Protein AF-A0AAD7ZXN8-F1 (afdb_monomer_lite)

Structure (mmCIF, N/CA/C/O backbone):
data_AF-A0AAD7ZXN8-F1
#
_entry.id   AF-A0AAD7ZXN8-F1
#
loop_
_atom_site.group_PDB
_atom_site.id
_atom_site.type_symbol
_atom_site.label_atom_id
_atom_site.label_alt_id
_atom_site.label_comp_id
_atom_site.label_asym_id
_atom_site.label_entity_id
_atom_site.label_seq_id
_atom_site.pdbx_PDB_ins_code
_atom_site.Cartn_x
_atom_site.Cartn_y
_atom_site.Cartn_z
_atom_site.occupancy
_atom_site.B_iso_or_equiv
_atom_site.auth_seq_id
_atom_site.auth_comp_id
_atom_site.auth_asym_id
_atom_site.auth_atom_id
_atom_site.pdbx_PDB_model_num
ATOM 1 N N . MET A 1 1 ? -14.119 -0.075 28.195 1.00 31.05 1 MET A N 1
ATOM 2 C CA . MET A 1 1 ? -14.435 -0.876 26.990 1.00 31.05 1 MET A CA 1
ATOM 3 C C . MET A 1 1 ? -13.733 -0.252 25.795 1.00 31.05 1 MET A C 1
ATOM 5 O O . MET A 1 1 ? -13.880 0.948 25.593 1.00 31.05 1 MET A O 1
ATOM 9 N N . CYS A 1 2 ? -12.925 -1.020 25.056 1.00 35.53 2 CYS A N 1
ATOM 10 C CA . CYS A 1 2 ? -12.318 -0.535 23.813 1.00 35.53 2 CYS A CA 1
ATOM 11 C C . CYS A 1 2 ? -13.432 -0.242 22.797 1.00 35.53 2 CYS A C 1
ATOM 13 O O . CYS A 1 2 ? -14.241 -1.140 22.561 1.00 35.53 2 CYS A O 1
ATOM 15 N N . PRO A 1 3 ? -13.501 0.950 22.181 1.00 49.06 3 PRO A N 1
ATOM 16 C CA . PRO A 1 3 ? -14.333 1.105 20.996 1.00 49.06 3 PRO A CA 1
ATOM 17 C C . PRO A 1 3 ? -13.789 0.153 19.920 1.00 49.06 3 PRO A C 1
ATOM 19 O O . PRO A 1 3 ? -12.593 0.155 19.627 1.00 49.06 3 PRO A O 1
ATOM 22 N N . GLY A 1 4 ? -14.638 -0.715 19.377 1.00 65.00 4 GLY A N 1
ATOM 23 C CA . GLY A 1 4 ? -14.251 -1.573 18.259 1.00 65.00 4 GLY A CA 1
ATOM 24 C C . GLY A 1 4 ? -13.960 -0.745 17.004 1.00 65.00 4 GLY A C 1
ATOM 25 O O . GLY A 1 4 ? -14.404 0.397 16.897 1.00 65.00 4 GLY A O 1
ATOM 26 N N . PHE A 1 5 ? -13.266 -1.340 16.028 1.00 69.44 5 PHE A N 1
ATOM 27 C CA . PHE A 1 5 ? -13.030 -0.788 14.681 1.00 69.44 5 PHE A CA 1
ATOM 28 C C . PHE A 1 5 ? -14.274 -0.111 14.075 1.00 69.44 5 PHE A C 1
ATOM 30 O O . PHE A 1 5 ? -14.160 0.940 13.452 1.00 69.44 5 PHE A O 1
ATOM 37 N N . LYS A 1 6 ? -15.464 -0.661 14.360 1.00 74.88 6 LYS A N 1
ATOM 38 C CA . LYS A 1 6 ? -16.768 -0.089 14.018 1.00 74.88 6 LYS A CA 1
ATOM 39 C C . LYS A 1 6 ? -16.916 1.388 14.422 1.00 74.88 6 LYS A C 1
ATOM 41 O O . LYS A 1 6 ? -17.214 2.202 13.561 1.00 74.88 6 LYS A O 1
ATOM 46 N N . SER A 1 7 ? -16.640 1.738 15.683 1.00 73.69 7 SER A N 1
ATOM 47 C CA . SER A 1 7 ? -16.762 3.118 16.192 1.00 73.69 7 SER A CA 1
ATOM 48 C C . SER A 1 7 ? -15.882 4.072 15.398 1.00 73.69 7 SER A C 1
ATOM 50 O O . SER A 1 7 ? -16.329 5.132 14.996 1.00 73.69 7 SER A O 1
ATOM 52 N N . VAL A 1 8 ? -14.638 3.672 15.113 1.00 72.69 8 VAL A N 1
ATOM 53 C CA . VAL A 1 8 ? -13.699 4.509 14.354 1.00 72.69 8 VAL A CA 1
ATOM 54 C C . VAL A 1 8 ? -14.168 4.692 12.915 1.00 72.69 8 VAL A C 1
ATOM 56 O O . VAL A 1 8 ? -14.078 5.790 12.379 1.00 72.69 8 VAL A O 1
ATOM 59 N N . MET A 1 9 ? -14.694 3.644 12.288 1.00 76.06 9 MET A N 1
ATOM 60 C CA . MET A 1 9 ? -15.230 3.718 10.930 1.00 76.06 9 MET A CA 1
ATOM 61 C C . MET A 1 9 ? -16.489 4.592 10.850 1.00 76.06 9 MET A C 1
ATOM 63 O O . MET A 1 9 ? -16.563 5.457 9.980 1.00 76.06 9 MET A O 1
ATOM 67 N N . GLU A 1 10 ? -17.439 4.417 11.772 1.00 78.31 10 GLU A N 1
ATOM 68 C CA . GLU A 1 10 ? -18.649 5.247 11.880 1.00 78.31 10 GLU A CA 1
ATOM 69 C C . GLU A 1 10 ? -18.301 6.705 12.140 1.00 78.31 10 GLU A C 1
ATOM 71 O O . GLU A 1 10 ? -18.804 7.615 11.480 1.00 78.31 10 GLU A O 1
ATOM 76 N N . GLU A 1 11 ? -17.354 6.930 13.045 1.00 75.44 11 GLU A N 1
ATOM 77 C CA . GLU A 1 11 ? -16.812 8.246 13.303 1.00 75.44 11 GLU A CA 1
ATOM 78 C C . GLU A 1 11 ? -16.204 8.827 12.021 1.00 75.44 11 GLU A C 1
ATOM 80 O O . GLU A 1 11 ? -16.548 9.945 11.651 1.00 75.44 11 GLU A O 1
ATOM 85 N N . LEU A 1 12 ? -15.388 8.092 11.262 1.00 72.38 12 LEU A N 1
ATOM 86 C CA . LEU A 1 12 ? -14.832 8.549 9.978 1.00 72.38 12 LEU A CA 1
ATOM 87 C C . LEU A 1 12 ? -15.880 8.751 8.864 1.00 72.38 12 LEU A C 1
ATOM 89 O O . LEU A 1 12 ? -15.533 9.275 7.808 1.00 72.38 12 LEU A O 1
ATOM 93 N N . GLY A 1 13 ? -17.156 8.446 9.117 1.00 74.38 13 GLY A N 1
ATOM 94 C CA . GLY A 1 13 ? -18.279 8.702 8.213 1.00 74.38 13 GLY A CA 1
ATOM 95 C C . GLY A 1 13 ? -18.733 7.482 7.414 1.00 74.38 13 GLY A C 1
ATOM 96 O O . GLY A 1 13 ? -19.529 7.637 6.490 1.00 74.38 13 GLY A O 1
ATOM 97 N N . ALA A 1 14 ? -18.243 6.284 7.743 1.00 77.88 14 ALA A N 1
ATOM 98 C CA . ALA A 1 14 ? -18.747 5.048 7.160 1.00 77.88 14 ALA A CA 1
ATOM 99 C C . ALA A 1 14 ? -20.080 4.656 7.811 1.00 77.88 14 ALA A C 1
ATOM 101 O O . ALA A 1 14 ? -20.207 4.643 9.031 1.00 77.88 14 ALA A O 1
ATOM 102 N N . LEU A 1 15 ? -21.069 4.278 7.008 1.00 78.31 15 LEU A N 1
ATOM 103 C CA . LEU A 1 15 ? -22.275 3.632 7.519 1.00 78.31 15 LEU A CA 1
ATOM 104 C C . LEU A 1 15 ? -22.001 2.131 7.607 1.00 78.31 15 LEU A C 1
ATOM 106 O O . LEU A 1 15 ? -21.779 1.485 6.584 1.00 78.31 15 LEU A O 1
ATOM 110 N N . LEU A 1 16 ? -21.968 1.591 8.826 1.00 77.38 16 LEU A N 1
ATOM 111 C CA . LEU A 1 16 ? -21.740 0.169 9.060 1.00 77.38 16 LEU A CA 1
ATOM 112 C C . LEU A 1 16 ? -23.028 -0.506 9.519 1.00 77.38 16 LEU A C 1
ATOM 114 O O . LEU A 1 16 ? -23.503 -0.261 10.626 1.00 77.38 16 LEU A O 1
ATOM 118 N N . ASP A 1 17 ? -23.543 -1.415 8.695 1.00 78.56 17 ASP A N 1
ATOM 119 C CA . ASP A 1 17 ? -24.672 -2.277 9.051 1.00 78.56 17 ASP A CA 1
ATOM 120 C C . ASP A 1 17 ? -24.199 -3.467 9.903 1.00 78.56 17 ASP A C 1
ATOM 122 O O . ASP A 1 17 ? -24.202 -4.625 9.498 1.00 78.56 17 ASP A O 1
ATOM 126 N N . ILE A 1 18 ? -23.673 -3.159 11.088 1.00 77.88 18 ILE A N 1
ATOM 127 C CA . ILE A 1 18 ? -23.259 -4.147 12.087 1.00 77.88 18 ILE A CA 1
ATOM 128 C C . ILE A 1 18 ? -24.065 -3.850 13.344 1.00 77.88 18 ILE A C 1
ATOM 130 O O . ILE A 1 18 ? -23.974 -2.750 13.890 1.00 77.88 18 ILE A O 1
ATOM 134 N N . LYS A 1 19 ? -24.848 -4.805 13.846 1.00 72.25 19 LYS A N 1
ATOM 135 C CA . LYS A 1 19 ? -25.634 -4.607 15.078 1.00 72.25 19 LYS A CA 1
ATOM 136 C C . LYS A 1 19 ? -24.719 -4.297 16.274 1.00 72.25 19 LYS A C 1
ATOM 138 O O . LYS A 1 19 ? -23.564 -4.693 16.298 1.00 72.25 19 LYS A O 1
ATOM 143 N N . GLY A 1 20 ? -25.198 -3.568 17.282 1.00 67.25 20 GLY A N 1
ATOM 144 C CA . GLY A 1 20 ? -24.402 -3.229 18.481 1.00 67.25 20 GLY A CA 1
ATOM 145 C C . GLY A 1 20 ? -24.155 -4.398 19.447 1.00 67.25 20 GLY A C 1
ATOM 146 O O . GLY A 1 20 ? -23.594 -4.202 20.522 1.00 67.25 20 GLY A O 1
ATOM 147 N N . GLU A 1 21 ? -24.601 -5.599 19.089 1.00 76.25 21 GLU A N 1
ATOM 148 C CA . GLU A 1 21 ? -24.603 -6.782 19.945 1.00 76.25 21 GLU A CA 1
ATOM 149 C C . GLU A 1 21 ? -23.236 -7.495 19.940 1.00 76.25 21 GLU A C 1
ATOM 151 O O . GLU A 1 21 ? -22.525 -7.463 18.925 1.00 76.25 21 GLU A O 1
ATOM 156 N N . PRO A 1 22 ? -22.845 -8.169 21.040 1.00 68.56 22 PRO A N 1
ATOM 157 C CA . PRO A 1 22 ? -21.661 -9.025 21.059 1.00 68.56 22 PRO A CA 1
ATOM 158 C C . PRO A 1 22 ? -21.716 -10.079 19.942 1.00 68.56 22 PRO A C 1
ATOM 160 O O . PRO A 1 22 ? -22.727 -10.745 19.763 1.00 68.56 22 PRO A O 1
ATOM 163 N N . GLY A 1 23 ? -20.628 -10.234 19.182 1.00 71.06 23 GLY A N 1
ATOM 164 C CA . GLY A 1 23 ? -20.538 -11.213 18.085 1.00 71.06 23 GLY A CA 1
ATOM 165 C C . GLY A 1 23 ? -21.044 -10.728 16.720 1.00 71.06 23 GLY A C 1
ATOM 166 O O . GLY A 1 23 ? -20.714 -11.338 15.711 1.00 71.06 23 GLY A O 1
ATOM 167 N N . SER A 1 24 ? -21.732 -9.586 16.650 1.00 79.25 24 SER A N 1
ATOM 168 C CA . SER A 1 24 ? -22.206 -8.977 15.392 1.00 79.25 24 SER A CA 1
ATOM 169 C C . SER A 1 24 ? -21.114 -8.785 14.328 1.00 79.25 24 SER A C 1
ATOM 171 O O . SER A 1 24 ? -21.354 -9.024 13.148 1.00 79.25 24 SER A O 1
ATOM 173 N N . VAL A 1 25 ? -19.905 -8.389 14.741 1.00 78.50 25 VAL A N 1
ATOM 174 C CA . VAL A 1 25 ? -18.745 -8.226 13.847 1.00 78.50 25 VAL A CA 1
ATOM 175 C C . VAL A 1 25 ? -18.299 -9.569 13.268 1.00 78.50 25 VAL A C 1
ATOM 177 O O . VAL A 1 25 ? -17.991 -9.643 12.085 1.00 78.50 25 VAL A O 1
ATOM 180 N N . ASP A 1 26 ? -18.268 -10.627 14.082 1.00 81.69 26 ASP A N 1
ATOM 181 C CA . ASP A 1 26 ? -17.883 -11.970 13.632 1.00 81.69 26 ASP A CA 1
ATOM 182 C C . ASP A 1 26 ? -18.904 -12.518 12.628 1.00 81.69 26 ASP A C 1
ATOM 184 O O . ASP A 1 26 ? -18.522 -13.020 11.571 1.00 81.69 26 ASP A O 1
ATOM 188 N N . THR A 1 27 ? -20.197 -12.323 12.901 1.00 85.38 27 THR A N 1
ATOM 189 C CA . THR A 1 27 ? -21.279 -12.658 11.968 1.00 85.38 27 THR A CA 1
ATOM 190 C C . THR A 1 27 ? -21.128 -11.907 10.648 1.00 85.38 27 THR A C 1
ATOM 192 O O . THR A 1 27 ? -21.091 -12.544 9.600 1.00 85.38 27 THR A O 1
ATOM 195 N N . ALA A 1 28 ? -20.937 -10.584 10.685 1.00 84.38 28 ALA A N 1
ATOM 196 C CA . ALA A 1 28 ? -20.769 -9.775 9.477 1.00 84.38 28 ALA A CA 1
ATOM 197 C C . ALA A 1 28 ? -19.536 -10.196 8.656 1.00 84.38 28 ALA A C 1
ATOM 199 O O . ALA A 1 28 ? -19.587 -10.261 7.428 1.00 84.38 28 ALA A O 1
ATOM 200 N N . VAL A 1 29 ? -18.424 -10.537 9.319 1.00 83.94 29 VAL A N 1
ATOM 201 C CA . VAL A 1 29 ? -17.222 -11.058 8.648 1.00 83.94 29 VAL A CA 1
ATOM 202 C C . VAL A 1 29 ? -17.498 -12.418 8.004 1.00 83.94 29 VAL A C 1
ATOM 204 O O . VAL A 1 29 ? -17.111 -12.635 6.857 1.00 83.94 29 VAL A O 1
ATOM 207 N N . LYS A 1 30 ? -18.191 -13.330 8.695 1.00 88.19 30 LYS A N 1
ATOM 208 C CA . LYS A 1 30 ? -18.571 -14.645 8.152 1.00 88.19 30 LYS A CA 1
ATOM 209 C C . LYS A 1 30 ? -19.526 -14.529 6.967 1.00 88.19 30 LYS A C 1
ATOM 211 O O . LYS A 1 30 ? -19.349 -15.243 5.983 1.00 88.19 30 LYS A O 1
ATOM 216 N N . GLU A 1 31 ? -20.488 -13.615 7.026 1.00 89.38 31 GLU A N 1
ATOM 217 C CA . GLU A 1 31 ? -21.397 -13.307 5.918 1.00 89.38 31 GLU A CA 1
ATOM 218 C C . GLU A 1 31 ? -20.633 -12.747 4.712 1.00 89.38 31 GLU A C 1
ATOM 220 O O . GLU A 1 31 ? -20.810 -13.235 3.594 1.00 89.38 31 GLU A O 1
ATOM 225 N N . ALA A 1 32 ? -19.707 -11.808 4.932 1.00 87.19 32 ALA A N 1
ATOM 226 C CA . ALA A 1 32 ? -18.843 -11.289 3.873 1.00 87.19 32 ALA A CA 1
ATOM 227 C C . ALA A 1 32 ? -17.990 -12.401 3.232 1.00 87.19 32 ALA A C 1
ATOM 229 O O . ALA A 1 32 ? -17.914 -12.502 2.007 1.00 87.19 32 ALA A O 1
ATOM 230 N N . ILE A 1 33 ? -17.399 -13.293 4.037 1.00 90.00 33 ILE A N 1
ATOM 231 C CA . ILE A 1 33 ? -16.658 -14.463 3.534 1.00 90.00 33 ILE A CA 1
ATOM 232 C C . ILE A 1 33 ? -17.576 -15.378 2.714 1.00 90.00 33 ILE A C 1
ATOM 234 O O . ILE A 1 33 ? -17.173 -15.851 1.655 1.00 90.00 33 ILE A O 1
ATOM 238 N N . ALA A 1 34 ? -18.814 -15.608 3.157 1.00 90.69 34 ALA A N 1
ATOM 239 C CA . ALA A 1 34 ? -19.769 -16.455 2.447 1.00 90.69 34 ALA A CA 1
ATOM 240 C C . ALA A 1 34 ? -20.152 -15.888 1.068 1.00 90.69 34 ALA A C 1
ATOM 242 O O . ALA A 1 34 ? -20.259 -16.650 0.103 1.00 90.69 34 ALA A O 1
ATOM 243 N N . ILE A 1 35 ? -20.300 -14.563 0.953 1.00 89.75 35 ILE A N 1
ATOM 244 C CA . ILE A 1 35 ? -20.529 -13.870 -0.327 1.00 89.75 35 ILE A CA 1
ATOM 245 C C . ILE A 1 35 ? -19.319 -14.047 -1.257 1.00 89.75 35 ILE A C 1
ATOM 247 O O . ILE A 1 35 ? -19.480 -14.299 -2.451 1.00 89.75 35 ILE A O 1
ATOM 251 N N . HIS A 1 36 ? -18.103 -13.989 -0.707 1.00 89.62 36 HIS A N 1
ATOM 252 C CA . HIS A 1 36 ? -16.845 -14.097 -1.454 1.00 89.62 36 HIS A CA 1
ATOM 253 C C . HIS A 1 36 ? -16.219 -15.498 -1.415 1.00 89.62 36 HIS A C 1
ATOM 255 O O . HIS A 1 36 ? -15.014 -15.649 -1.637 1.00 89.62 36 HIS A O 1
ATOM 261 N N . LYS A 1 37 ? -17.040 -16.541 -1.221 1.00 91.62 37 LYS A N 1
ATOM 262 C CA . LYS A 1 37 ? -16.608 -17.947 -1.120 1.00 91.62 37 LYS A CA 1
ATOM 263 C C . LYS A 1 37 ? -15.926 -18.513 -2.363 1.00 91.62 37 LYS A C 1
ATOM 265 O O . LYS A 1 37 ? -15.534 -19.668 -2.352 1.00 91.62 37 LYS A O 1
ATOM 270 N N . SER A 1 38 ? -15.863 -17.763 -3.460 1.00 90.56 38 SER A N 1
ATOM 271 C CA . SER A 1 38 ? -15.082 -18.107 -4.652 1.00 90.56 38 SER A CA 1
ATOM 272 C C . SER A 1 38 ? -13.612 -17.691 -4.536 1.00 90.56 38 SER A C 1
ATOM 274 O O . SER A 1 38 ? -12.783 -18.205 -5.279 1.00 90.56 38 SER A O 1
ATOM 276 N N . LEU A 1 39 ? -13.288 -16.777 -3.615 1.00 90.19 39 LEU A N 1
ATOM 277 C CA . LEU A 1 39 ? -11.948 -16.222 -3.402 1.00 90.19 39 LEU A CA 1
ATOM 278 C C . LEU A 1 39 ? -11.351 -16.662 -2.064 1.00 90.19 39 LEU A C 1
ATOM 280 O O . LEU A 1 39 ? -10.145 -16.884 -1.967 1.00 90.19 39 LEU A O 1
ATOM 284 N N . VAL A 1 40 ? -12.186 -16.785 -1.030 1.00 92.31 40 VAL A N 1
ATOM 285 C CA . VAL A 1 40 ? -11.756 -17.089 0.338 1.00 92.31 40 VAL A CA 1
ATOM 286 C C . VAL A 1 40 ? -12.803 -17.923 1.064 1.00 92.31 40 VAL A C 1
ATOM 288 O O . VAL A 1 40 ? -13.996 -17.694 0.918 1.00 92.31 40 VAL A O 1
ATOM 291 N N . ILE A 1 41 ? -12.362 -18.885 1.867 1.00 92.94 41 ILE A N 1
ATOM 292 C CA . ILE A 1 41 ? -13.224 -19.676 2.750 1.00 92.94 41 ILE A CA 1
ATOM 293 C C . ILE A 1 41 ? -12.694 -19.658 4.173 1.00 92.94 41 ILE A C 1
ATOM 295 O O . ILE A 1 41 ? -11.499 -19.475 4.408 1.00 92.94 41 ILE A O 1
ATOM 299 N N . LEU A 1 42 ? -13.598 -19.898 5.115 1.00 91.88 42 LEU A N 1
ATOM 300 C CA . LEU A 1 42 ? -13.252 -20.171 6.498 1.00 91.88 42 LEU A CA 1
ATOM 301 C C . LEU A 1 42 ? -13.106 -21.688 6.682 1.00 91.88 42 LEU A C 1
ATOM 303 O O . LEU A 1 42 ? -14.002 -22.450 6.316 1.00 91.88 42 LEU A O 1
ATOM 307 N N . THR A 1 43 ? -11.970 -22.140 7.206 1.00 90.69 43 THR A N 1
ATOM 308 C CA . THR A 1 43 ? -11.761 -23.548 7.565 1.00 90.69 43 THR A CA 1
ATOM 309 C C . THR A 1 43 ? -12.593 -23.915 8.800 1.00 90.69 43 THR A C 1
ATOM 311 O O . THR A 1 43 ? -12.989 -23.027 9.559 1.00 90.69 43 THR A O 1
ATOM 314 N N . PRO A 1 44 ? -12.803 -25.217 9.083 1.00 88.19 44 PRO A N 1
ATOM 315 C CA . PRO A 1 44 ? -13.467 -25.654 10.317 1.00 88.19 44 PRO A CA 1
ATOM 316 C C . PRO A 1 44 ? -12.790 -25.155 11.605 1.00 88.19 44 PRO A C 1
ATOM 318 O O . PRO A 1 44 ? -13.433 -25.053 12.643 1.00 88.19 44 PRO A O 1
ATOM 321 N N . THR A 1 45 ? -11.500 -24.819 11.536 1.00 88.81 45 THR A N 1
ATOM 322 C CA . THR A 1 45 ? -10.703 -24.268 12.642 1.00 88.81 45 THR A CA 1
ATOM 323 C C . THR A 1 45 ? -10.709 -22.734 12.702 1.00 88.81 45 THR A C 1
ATOM 325 O O . THR A 1 45 ? -9.917 -22.149 13.433 1.00 88.81 45 THR A O 1
ATOM 328 N N . ASN A 1 46 ? -11.594 -22.064 11.955 1.00 82.25 46 ASN A N 1
ATOM 329 C CA . ASN A 1 46 ? -11.686 -20.602 11.857 1.00 82.25 46 ASN A CA 1
ATOM 330 C C . ASN A 1 46 ? -10.433 -19.911 11.278 1.00 82.25 46 ASN A C 1
ATOM 332 O O . ASN A 1 46 ? -10.133 -18.770 11.630 1.00 82.25 46 ASN A O 1
ATOM 336 N N . HIS A 1 47 ? -9.721 -20.558 10.350 1.00 85.50 47 HIS A N 1
ATOM 337 C CA . HIS A 1 47 ? -8.662 -19.910 9.568 1.00 85.50 47 HIS A CA 1
ATOM 338 C C . HIS A 1 47 ? -9.161 -19.512 8.182 1.00 85.50 47 HIS A C 1
ATOM 340 O O . HIS A 1 47 ? -9.970 -20.208 7.570 1.00 85.50 47 HIS A O 1
ATOM 346 N N . LEU A 1 48 ? -8.659 -18.392 7.662 1.00 86.94 48 LEU A N 1
ATOM 347 C CA . LEU A 1 48 ? -8.926 -17.986 6.287 1.00 86.94 48 LEU A CA 1
ATOM 348 C C . LEU A 1 48 ? -8.039 -18.783 5.336 1.00 86.94 48 LEU A C 1
ATOM 350 O O . LEU A 1 48 ? -6.821 -18.838 5.501 1.00 86.94 48 LEU A O 1
ATOM 354 N N . LYS A 1 49 ? -8.651 -19.365 4.309 1.00 90.44 49 LYS A N 1
ATOM 355 C CA . LYS A 1 49 ? -7.955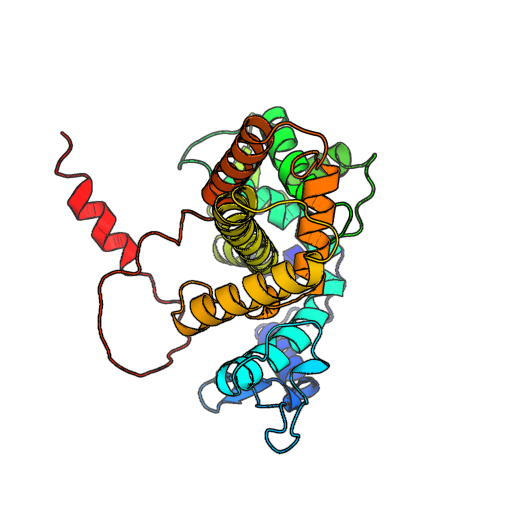 -20.057 3.229 1.00 90.44 49 LYS A CA 1
ATOM 356 C C . LYS A 1 49 ? -8.363 -19.451 1.897 1.00 90.44 49 LYS A C 1
ATOM 358 O O . LYS A 1 49 ? -9.548 -19.378 1.580 1.00 90.44 49 LYS A O 1
ATOM 363 N N . LEU A 1 50 ? -7.373 -19.043 1.110 1.00 90.31 50 LEU A N 1
ATOM 364 C CA . LEU A 1 50 ? -7.591 -18.579 -0.257 1.00 90.31 50 LEU A CA 1
ATOM 365 C C . LEU A 1 50 ? -7.982 -19.749 -1.161 1.00 90.31 50 LEU A C 1
ATOM 367 O O . LEU A 1 50 ? -7.460 -20.861 -1.033 1.00 90.31 50 LEU A O 1
ATOM 371 N N . ILE A 1 51 ? -8.887 -19.480 -2.096 1.00 90.56 51 ILE A N 1
ATOM 372 C CA . ILE A 1 51 ? -9.257 -20.423 -3.146 1.00 90.56 51 ILE A CA 1
ATOM 373 C C . ILE A 1 51 ? -8.448 -20.116 -4.394 1.00 90.56 51 ILE A C 1
ATOM 375 O O . ILE A 1 51 ? -8.321 -18.968 -4.811 1.00 90.56 51 ILE A O 1
ATOM 379 N N . LYS A 1 52 ? -7.927 -21.174 -5.015 1.00 86.94 52 LYS A N 1
ATOM 380 C CA . LYS A 1 52 ? -7.253 -21.085 -6.305 1.00 86.94 52 LYS A CA 1
ATOM 381 C C . LYS A 1 52 ? -8.284 -20.777 -7.387 1.00 86.94 52 LYS A C 1
ATOM 383 O O . LYS A 1 52 ? -9.095 -21.629 -7.737 1.00 86.94 52 LYS A O 1
ATOM 388 N N . VAL A 1 53 ? -8.248 -19.550 -7.895 1.00 82.44 53 VAL A N 1
ATOM 389 C CA . VAL A 1 53 ? -9.145 -19.077 -8.967 1.00 82.44 53 VAL A CA 1
ATOM 390 C C . VAL A 1 53 ? -8.511 -19.272 -10.348 1.00 82.44 53 VAL A C 1
ATOM 392 O O . VAL A 1 53 ? -9.202 -19.334 -11.363 1.00 82.44 53 VAL A O 1
ATOM 395 N N . HIS A 1 54 ? -7.181 -19.365 -10.405 1.00 76.19 54 HIS A N 1
ATOM 396 C CA . HIS A 1 54 ? -6.449 -19.484 -11.655 1.00 76.19 54 HIS A CA 1
ATOM 397 C C . HIS A 1 54 ? -6.616 -20.880 -12.272 1.00 76.19 54 HIS A C 1
ATOM 399 O O . HIS A 1 54 ? -6.289 -21.891 -11.655 1.00 76.19 54 HIS A O 1
ATOM 405 N N . ASN A 1 55 ? -7.052 -20.935 -13.532 1.00 73.06 55 ASN A N 1
ATOM 406 C CA . ASN A 1 55 ? -7.131 -22.181 -14.285 1.00 73.06 55 ASN A CA 1
ATOM 407 C C . ASN A 1 55 ? -5.792 -22.455 -14.995 1.00 73.06 55 ASN A C 1
ATOM 409 O O . ASN A 1 55 ? -5.473 -21.825 -16.005 1.00 73.06 55 ASN A O 1
ATOM 413 N N . SER A 1 56 ? -4.996 -23.383 -14.460 1.00 65.62 56 SER A N 1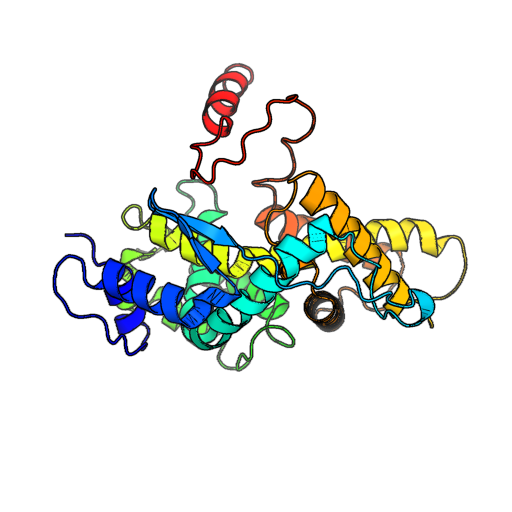
ATOM 414 C CA . SER A 1 56 ? -3.658 -23.741 -14.964 1.00 65.62 56 SER A CA 1
ATOM 415 C C . SER A 1 56 ? -3.650 -24.335 -16.376 1.00 65.62 56 SER A C 1
ATOM 417 O O . SER A 1 56 ? -2.596 -24.392 -17.001 1.00 65.62 56 SER A O 1
ATOM 419 N N . HIS A 1 57 ? -4.808 -24.727 -16.913 1.00 63.84 57 HIS A N 1
ATOM 420 C CA . HIS A 1 57 ? -4.915 -25.366 -18.226 1.00 63.84 57 HIS A CA 1
ATOM 421 C C . HIS A 1 57 ? -4.859 -24.394 -19.415 1.00 63.84 57 HIS A C 1
ATOM 423 O O . HIS A 1 57 ? -4.780 -24.831 -20.563 1.00 63.84 57 HIS A O 1
ATOM 429 N N . ARG A 1 58 ? -4.895 -23.077 -19.177 1.00 73.06 58 ARG A N 1
ATOM 430 C CA . ARG A 1 58 ? -4.824 -22.082 -20.253 1.00 73.06 58 ARG A CA 1
ATOM 431 C C . ARG A 1 58 ? -3.368 -21.707 -20.518 1.00 73.06 58 ARG A C 1
ATOM 433 O O . ARG A 1 58 ? -2.770 -20.966 -19.747 1.00 73.06 58 ARG A O 1
ATOM 440 N N . VAL A 1 59 ? -2.814 -22.192 -21.628 1.00 73.62 59 VAL A N 1
ATOM 441 C CA . VAL A 1 59 ? -1.477 -21.787 -22.084 1.00 73.62 59 VAL A CA 1
ATOM 442 C C . VAL A 1 59 ? -1.534 -20.317 -22.499 1.00 73.62 59 VAL A C 1
ATOM 444 O O . VAL A 1 59 ? -2.241 -19.950 -23.440 1.00 73.62 59 VAL A O 1
ATOM 447 N N . ILE A 1 60 ? -0.821 -19.465 -21.766 1.00 79.38 60 ILE A N 1
ATOM 448 C CA . ILE A 1 60 ? -0.683 -18.044 -22.082 1.00 79.38 60 ILE A CA 1
ATOM 449 C C . ILE A 1 60 ? 0.597 -17.873 -22.893 1.00 79.38 60 ILE A C 1
ATOM 451 O O . ILE A 1 60 ? 1.662 -18.289 -22.451 1.00 79.38 60 ILE A O 1
ATOM 455 N N . ASP A 1 61 ? 0.494 -17.243 -24.062 1.00 83.25 61 ASP A N 1
ATOM 456 C CA . ASP A 1 61 ? 1.651 -16.864 -24.873 1.00 83.25 61 ASP A CA 1
ATOM 457 C C . ASP A 1 61 ? 2.468 -15.768 -24.152 1.00 83.25 61 ASP A C 1
ATOM 459 O O . ASP A 1 61 ? 1.986 -14.631 -24.035 1.00 83.25 61 ASP A O 1
ATOM 463 N N . PRO A 1 62 ? 3.699 -16.061 -23.682 1.00 81.69 62 PRO A N 1
ATOM 464 C CA . PRO A 1 62 ? 4.505 -15.098 -22.934 1.00 81.69 62 PRO A CA 1
ATOM 465 C C . PRO A 1 62 ? 4.878 -13.858 -23.753 1.00 81.69 62 PRO A C 1
ATOM 467 O O . PRO A 1 62 ? 5.094 -12.786 -23.182 1.00 81.69 62 PRO A O 1
ATOM 470 N N . ALA A 1 63 ? 4.921 -13.962 -25.087 1.00 82.12 63 ALA A N 1
ATOM 471 C CA . ALA A 1 63 ? 5.252 -12.838 -25.960 1.00 82.12 63 ALA A CA 1
ATOM 472 C C . ALA A 1 63 ? 4.170 -11.746 -25.933 1.00 82.12 63 ALA A C 1
ATOM 474 O O . ALA A 1 63 ? 4.467 -10.569 -26.142 1.00 82.12 63 ALA A O 1
ATOM 475 N N . LYS A 1 64 ? 2.923 -12.116 -25.617 1.00 85.62 64 LYS A N 1
ATOM 476 C CA . LYS A 1 64 ? 1.778 -11.194 -25.541 1.00 85.62 64 LYS A CA 1
ATOM 477 C C . LYS A 1 64 ? 1.586 -10.585 -24.152 1.00 85.62 64 LYS A C 1
ATOM 479 O O . LYS A 1 64 ? 0.760 -9.686 -23.988 1.00 85.62 64 LYS A O 1
ATOM 484 N N . LEU A 1 65 ? 2.338 -11.038 -23.148 1.00 85.38 65 LEU A N 1
ATOM 485 C CA . LEU A 1 65 ? 2.240 -10.507 -21.794 1.00 85.38 65 LEU A CA 1
ATOM 486 C C . LEU A 1 65 ? 2.894 -9.126 -21.692 1.00 85.38 65 LEU A C 1
ATOM 488 O O . LEU A 1 65 ? 4.066 -8.929 -22.027 1.00 85.38 65 LEU A O 1
ATOM 492 N N . LYS A 1 66 ? 2.133 -8.165 -21.154 1.00 87.06 66 LYS A N 1
ATOM 493 C CA . LYS A 1 66 ? 2.656 -6.849 -20.751 1.00 87.06 66 LYS A CA 1
ATOM 494 C C . LYS A 1 66 ? 3.632 -6.969 -19.575 1.00 87.06 66 LYS A C 1
ATOM 496 O O . LYS A 1 66 ? 4.585 -6.199 -19.503 1.00 87.06 66 LYS A O 1
ATOM 501 N N . GLY A 1 67 ? 3.391 -7.936 -18.691 1.00 88.75 67 GLY A N 1
ATOM 502 C CA . GLY A 1 67 ? 4.174 -8.210 -17.488 1.00 88.75 67 GLY A CA 1
ATOM 503 C C . GLY A 1 67 ? 5.093 -9.424 -17.601 1.00 88.75 67 GLY A C 1
ATOM 504 O O . GLY A 1 67 ? 5.258 -10.014 -18.672 1.00 88.75 67 GLY A O 1
ATOM 505 N N . HIS A 1 68 ? 5.728 -9.747 -16.481 1.00 90.50 68 HIS A N 1
ATOM 506 C CA . HIS A 1 68 ? 6.450 -10.989 -16.264 1.00 90.50 68 HIS A CA 1
ATOM 507 C C . HIS A 1 68 ? 5.477 -12.176 -16.276 1.00 90.50 68 HIS A C 1
ATOM 509 O O . HIS A 1 68 ? 4.322 -12.054 -15.866 1.00 90.50 68 HIS A O 1
ATOM 515 N N . SER A 1 69 ? 5.944 -13.326 -16.761 1.00 92.44 69 SER A N 1
ATOM 516 C CA . SER A 1 69 ? 5.171 -14.565 -16.719 1.00 92.44 69 SER A CA 1
ATOM 517 C C . SER A 1 69 ? 5.277 -15.172 -15.324 1.00 92.44 69 SER A C 1
ATOM 519 O O . SER A 1 69 ? 6.196 -15.944 -15.068 1.00 92.44 69 SER A O 1
ATOM 521 N N . LEU A 1 70 ? 4.344 -14.802 -14.447 1.00 91.94 70 LEU A N 1
ATOM 522 C CA . LEU A 1 70 ? 4.294 -15.285 -13.068 1.00 91.94 70 LEU A CA 1
ATOM 523 C C . LEU A 1 70 ? 4.157 -16.811 -13.009 1.00 91.94 70 LEU A C 1
ATOM 525 O O . LEU A 1 70 ? 3.455 -17.421 -13.820 1.00 91.94 70 LEU A O 1
ATOM 529 N N . SER A 1 71 ? 4.790 -17.423 -12.014 1.00 91.69 71 SER A N 1
ATOM 530 C CA . SER A 1 71 ? 4.648 -18.849 -11.734 1.00 91.69 71 SER A CA 1
ATOM 531 C C . SER A 1 71 ? 3.223 -19.202 -11.301 1.00 91.69 71 SER A C 1
ATOM 533 O O . SER A 1 71 ? 2.496 -18.390 -10.722 1.00 91.69 71 SER A O 1
ATOM 535 N N . HIS A 1 72 ? 2.821 -20.457 -11.523 1.00 89.19 72 HIS A N 1
ATOM 536 C CA . HIS A 1 72 ? 1.512 -20.946 -11.080 1.00 89.19 72 HIS A CA 1
ATOM 537 C C . HIS A 1 72 ? 1.312 -20.797 -9.568 1.00 89.19 72 HIS A C 1
ATOM 539 O O . HIS A 1 72 ? 0.233 -20.405 -9.135 1.00 89.19 72 HIS A O 1
ATOM 545 N N . GLN A 1 73 ? 2.358 -21.043 -8.774 1.00 89.75 73 GLN A N 1
ATOM 546 C CA . GLN A 1 73 ? 2.307 -20.876 -7.322 1.00 89.75 73 GLN A CA 1
ATOM 547 C C . GLN A 1 73 ? 2.012 -19.424 -6.928 1.00 89.75 73 GLN A C 1
ATOM 549 O O . GLN A 1 73 ? 1.168 -19.184 -6.064 1.00 89.75 73 GLN A O 1
ATOM 554 N N . THR A 1 74 ? 2.656 -18.457 -7.583 1.00 92.25 74 THR A N 1
ATOM 555 C CA . THR A 1 74 ? 2.372 -17.036 -7.362 1.00 92.25 74 THR A CA 1
ATOM 556 C C . THR A 1 74 ? 0.955 -16.691 -7.790 1.00 92.25 74 THR A C 1
ATOM 558 O O . THR A 1 74 ? 0.235 -16.040 -7.038 1.00 92.25 74 THR A O 1
ATOM 561 N N . MET A 1 75 ? 0.517 -17.154 -8.963 1.00 91.12 75 MET A N 1
ATOM 562 C CA . MET A 1 75 ? -0.827 -16.881 -9.485 1.00 91.12 75 MET A CA 1
ATOM 563 C C . MET A 1 75 ? -1.938 -17.425 -8.577 1.00 91.12 75 MET A C 1
ATOM 565 O O . MET A 1 75 ? -2.935 -16.734 -8.365 1.00 91.12 75 MET A O 1
ATOM 569 N N . ASP A 1 76 ? -1.747 -18.611 -7.993 1.00 88.81 76 ASP A N 1
ATOM 570 C CA . ASP A 1 76 ? -2.696 -19.255 -7.074 1.00 88.81 76 ASP A CA 1
ATOM 571 C C . ASP A 1 76 ? -3.004 -18.407 -5.829 1.00 88.81 76 ASP A C 1
ATOM 573 O O . ASP A 1 76 ? -4.103 -18.497 -5.282 1.00 88.81 76 ASP A O 1
ATOM 577 N N . VAL A 1 77 ? -2.052 -17.579 -5.391 1.00 89.06 77 VAL A N 1
ATOM 578 C CA . VAL A 1 77 ? -2.186 -16.702 -4.216 1.00 89.06 77 VAL A CA 1
ATOM 579 C C . VAL A 1 77 ? -2.491 -15.263 -4.626 1.00 89.06 77 VAL A C 1
ATOM 581 O O . VAL A 1 77 ? -3.352 -14.607 -4.039 1.00 89.06 77 VAL A O 1
ATOM 584 N N . ALA A 1 78 ? -1.792 -14.752 -5.638 1.00 90.69 78 ALA A N 1
ATOM 585 C CA . ALA A 1 78 ? -1.842 -13.350 -6.018 1.00 90.69 78 ALA A CA 1
ATOM 586 C C . ALA A 1 78 ? -3.185 -12.952 -6.621 1.00 90.69 78 ALA A C 1
ATOM 588 O O . ALA A 1 78 ? -3.712 -11.902 -6.263 1.00 90.69 78 ALA A O 1
ATOM 589 N N . VAL A 1 79 ? -3.763 -13.791 -7.485 1.00 90.19 79 VAL A N 1
ATOM 590 C CA . VAL A 1 79 ? -5.046 -13.494 -8.137 1.00 90.19 79 VAL A CA 1
ATOM 591 C C . VAL A 1 79 ? -6.169 -13.279 -7.115 1.00 90.19 79 VAL A C 1
ATOM 593 O O . VAL A 1 79 ? -6.737 -12.184 -7.115 1.00 90.19 79 VAL A O 1
ATOM 596 N N . PRO A 1 80 ? -6.484 -14.230 -6.210 1.00 90.56 80 PRO A N 1
ATOM 597 C CA . PRO A 1 80 ? -7.553 -14.013 -5.237 1.00 90.56 80 PRO A CA 1
ATOM 598 C C . PRO A 1 80 ? -7.248 -12.847 -4.285 1.00 90.56 80 PRO A C 1
ATOM 600 O O . PRO A 1 80 ? -8.153 -12.084 -3.961 1.00 90.56 80 PRO A O 1
ATOM 603 N N . MET A 1 81 ? -5.985 -12.636 -3.894 1.00 88.88 81 MET A N 1
ATOM 604 C CA . MET A 1 81 ? -5.598 -11.508 -3.033 1.00 88.88 81 MET A CA 1
ATOM 605 C C . MET A 1 81 ? -5.795 -10.145 -3.705 1.00 88.88 81 MET A C 1
ATOM 607 O O . MET A 1 81 ? -6.307 -9.221 -3.078 1.00 88.88 81 MET A O 1
ATOM 611 N N . VAL A 1 82 ? -5.424 -10.001 -4.980 1.00 88.38 82 VAL A N 1
ATOM 612 C CA . VAL A 1 82 ? -5.645 -8.761 -5.743 1.00 88.38 82 VAL A CA 1
ATOM 613 C C . VAL A 1 82 ? -7.139 -8.518 -5.955 1.00 88.38 82 VAL A C 1
ATOM 615 O O . VAL A 1 82 ? -7.598 -7.389 -5.801 1.00 88.38 82 VAL A O 1
ATOM 618 N N . MET A 1 83 ? -7.918 -9.570 -6.224 1.00 89.25 83 MET A N 1
ATOM 619 C CA . MET A 1 83 ? -9.376 -9.457 -6.319 1.00 89.25 83 MET A CA 1
ATOM 620 C C . MET A 1 83 ? -10.002 -9.002 -4.996 1.00 89.25 83 MET A C 1
ATOM 622 O O . MET A 1 83 ? -10.872 -8.134 -5.003 1.00 89.25 83 MET A O 1
ATOM 626 N N . LEU A 1 84 ? -9.529 -9.526 -3.860 1.00 87.19 84 LEU A N 1
ATOM 627 C CA . LEU A 1 84 ? -9.965 -9.083 -2.533 1.00 87.19 84 LEU A CA 1
ATOM 628 C C . LEU A 1 84 ? -9.563 -7.628 -2.248 1.00 87.19 84 LEU A C 1
ATOM 630 O O . LEU A 1 84 ? -10.342 -6.878 -1.661 1.00 87.19 84 LEU A O 1
ATOM 634 N N . GLN A 1 85 ? -8.390 -7.191 -2.715 1.00 84.31 85 GLN A N 1
ATOM 635 C CA . GLN A 1 85 ? -7.928 -5.810 -2.554 1.00 84.31 85 GLN A CA 1
ATOM 636 C C . GLN A 1 85 ? -8.881 -4.792 -3.202 1.00 84.31 85 GLN A C 1
ATOM 638 O O . GLN A 1 85 ? -9.025 -3.684 -2.685 1.00 84.31 85 GLN A O 1
ATOM 643 N N . HIS A 1 86 ? -9.590 -5.152 -4.279 1.00 81.75 86 HIS A N 1
ATOM 644 C CA . HIS A 1 86 ? -10.574 -4.258 -4.901 1.00 81.75 86 HIS A CA 1
ATOM 645 C C . HIS A 1 86 ? -11.721 -3.866 -3.959 1.00 81.75 86 HIS A C 1
ATOM 647 O O . HIS A 1 86 ? -12.265 -2.772 -4.104 1.00 81.75 86 HIS A O 1
ATOM 653 N N . TYR A 1 87 ? -12.043 -4.688 -2.956 1.00 81.12 87 TYR A N 1
ATOM 654 C CA . TYR A 1 87 ? -13.047 -4.358 -1.938 1.00 81.12 87 TYR A CA 1
ATOM 655 C C . TYR A 1 87 ? -12.539 -3.374 -0.882 1.00 81.12 87 TYR A C 1
ATOM 657 O O . TYR A 1 87 ? -13.338 -2.756 -0.185 1.00 81.12 87 TYR A O 1
ATOM 665 N N . VAL A 1 88 ? -11.221 -3.189 -0.770 1.00 78.88 88 VAL A N 1
ATOM 666 C CA . VAL A 1 88 ? -10.629 -2.198 0.137 1.00 78.88 88 VAL A CA 1
ATOM 667 C C . VAL A 1 88 ? -10.764 -0.790 -0.452 1.00 78.88 88 VAL A C 1
ATOM 669 O O . VAL A 1 88 ? -10.946 0.172 0.295 1.00 78.88 88 VAL A O 1
ATOM 672 N N . ASN A 1 89 ? -10.740 -0.660 -1.784 1.00 77.88 89 ASN A N 1
ATOM 673 C CA . ASN A 1 89 ? -10.725 0.627 -2.490 1.00 77.88 89 ASN A CA 1
ATOM 674 C C . ASN A 1 89 ? -11.853 1.597 -2.083 1.00 77.88 89 ASN A C 1
ATOM 676 O O . ASN A 1 89 ? -11.534 2.759 -1.832 1.00 77.88 89 ASN A O 1
ATOM 680 N N . PRO A 1 90 ? -13.129 1.179 -1.941 1.00 79.94 90 PRO A N 1
ATOM 681 C CA . PRO A 1 90 ? -14.201 2.075 -1.494 1.00 79.94 90 PRO A CA 1
ATOM 682 C C . PRO A 1 90 ? -14.000 2.634 -0.077 1.00 79.94 90 PRO A C 1
ATOM 684 O O . PRO A 1 90 ? -14.500 3.712 0.238 1.00 79.94 90 PRO A O 1
ATOM 687 N N . CYS A 1 91 ? -13.258 1.929 0.782 1.00 79.31 91 CYS A N 1
ATOM 688 C CA . CYS A 1 91 ? -13.005 2.340 2.164 1.00 79.31 91 CYS A CA 1
ATOM 689 C C . CYS A 1 91 ? -11.741 3.198 2.315 1.00 79.31 91 CYS A C 1
ATOM 691 O O . CYS A 1 91 ? -11.620 3.950 3.286 1.00 79.31 91 CYS A O 1
ATOM 693 N N . LEU A 1 92 ? -10.797 3.110 1.370 1.00 83.38 92 LEU A N 1
ATOM 694 C CA . LEU A 1 92 ? -9.525 3.835 1.439 1.00 83.38 92 LEU A CA 1
ATOM 695 C C . LEU A 1 92 ? -9.686 5.352 1.613 1.00 83.38 92 LEU A C 1
ATOM 697 O O . LEU A 1 92 ? -8.973 5.886 2.461 1.00 83.38 92 LEU A O 1
ATOM 701 N N . PRO A 1 93 ? -10.613 6.063 0.935 1.00 82.44 93 PRO A N 1
ATOM 702 C CA . PRO A 1 93 ? -10.758 7.512 1.102 1.00 82.44 93 PRO A CA 1
ATOM 703 C C . PRO A 1 93 ? -10.981 7.962 2.553 1.00 82.44 93 PRO A C 1
ATOM 705 O O . PRO A 1 93 ? -10.496 9.022 2.945 1.00 82.44 93 PRO A O 1
ATOM 708 N N . TYR A 1 94 ? -11.657 7.143 3.365 1.00 81.81 94 TYR A N 1
ATOM 709 C CA . TYR A 1 94 ? -11.913 7.428 4.780 1.00 81.81 94 TYR A CA 1
ATOM 710 C C . TYR A 1 94 ? -10.699 7.136 5.667 1.00 81.81 94 TYR A C 1
ATOM 712 O O . TYR A 1 94 ? -10.456 7.820 6.660 1.00 81.81 94 TYR A O 1
ATOM 720 N N . LEU A 1 95 ? -9.930 6.108 5.308 1.00 86.31 95 LEU A N 1
ATOM 721 C CA . LEU A 1 95 ? -8.864 5.558 6.143 1.00 86.31 95 LEU A CA 1
ATOM 722 C C . LEU A 1 95 ? -7.481 6.108 5.807 1.00 86.31 95 LEU A C 1
ATOM 724 O O . LEU A 1 95 ? -6.577 6.040 6.636 1.00 86.31 95 LEU A O 1
ATOM 728 N N . ILE A 1 96 ? -7.298 6.661 4.612 1.00 88.69 96 ILE A N 1
ATOM 729 C CA . ILE A 1 96 ? -5.977 6.984 4.080 1.00 88.69 96 ILE A CA 1
ATOM 730 C C . ILE A 1 96 ? -5.285 8.127 4.828 1.00 88.69 96 ILE A C 1
ATOM 732 O O . ILE A 1 96 ? -4.090 8.043 5.096 1.00 88.69 96 ILE A O 1
ATOM 736 N N . GLY A 1 97 ? -6.026 9.161 5.240 1.00 89.56 97 GLY A N 1
ATOM 737 C CA . GLY A 1 97 ? -5.494 10.235 6.084 1.00 89.56 97 GLY A CA 1
ATOM 738 C C . GLY A 1 97 ? -4.968 9.688 7.417 1.00 89.56 97 GLY A C 1
ATOM 739 O O . GLY A 1 97 ? -3.773 9.831 7.701 1.00 89.56 97 GLY A O 1
ATOM 740 N N . PRO A 1 98 ? -5.815 8.997 8.210 1.00 89.00 98 PRO A N 1
ATOM 741 C CA . PRO A 1 98 ? -5.383 8.316 9.427 1.00 89.00 98 PRO A CA 1
ATOM 742 C C . PRO A 1 98 ? -4.234 7.326 9.202 1.00 89.00 98 PRO A C 1
ATOM 744 O O . PRO A 1 98 ? -3.307 7.277 10.007 1.00 89.00 98 PRO A O 1
ATOM 747 N N . ALA A 1 99 ? -4.239 6.580 8.097 1.00 88.50 99 ALA A N 1
ATOM 748 C CA . ALA A 1 99 ? -3.165 5.659 7.744 1.00 88.50 99 ALA A CA 1
ATOM 749 C C . ALA A 1 99 ? -1.829 6.376 7.534 1.00 88.50 99 ALA A C 1
ATOM 751 O O . ALA A 1 99 ? -0.819 5.939 8.078 1.00 88.50 99 ALA A O 1
ATOM 752 N N . MET A 1 100 ? -1.811 7.505 6.820 1.00 89.56 100 MET A N 1
ATOM 753 C CA . MET A 1 100 ? -0.596 8.298 6.600 1.00 89.56 100 MET A CA 1
ATOM 754 C C . MET A 1 100 ? -0.047 8.881 7.901 1.00 89.56 100 MET A C 1
ATOM 756 O O . MET A 1 100 ? 1.150 8.774 8.161 1.00 89.56 100 MET A O 1
ATOM 760 N N . VAL A 1 101 ? -0.905 9.478 8.734 1.00 89.06 101 VAL A N 1
ATOM 761 C CA . VAL A 1 101 ? -0.480 10.050 10.023 1.00 89.06 101 VAL A CA 1
ATOM 762 C C . VAL A 1 101 ? 0.022 8.950 10.956 1.00 89.06 101 VAL A C 1
ATOM 764 O O . VAL A 1 101 ? 1.104 9.081 11.526 1.00 89.06 101 VAL A O 1
ATOM 767 N N . THR A 1 102 ? -0.707 7.837 11.059 1.00 87.38 102 THR A N 1
ATOM 768 C CA . THR A 1 102 ? -0.292 6.671 11.851 1.00 87.38 102 THR A CA 1
ATOM 769 C C . THR A 1 102 ? 1.037 6.113 11.360 1.00 87.38 102 THR A C 1
ATOM 771 O O . THR A 1 102 ? 1.922 5.860 12.175 1.00 87.38 102 THR A O 1
ATOM 774 N N . LEU A 1 103 ? 1.207 5.961 10.042 1.00 86.62 103 LEU A N 1
ATOM 775 C CA . LEU A 1 103 ? 2.460 5.523 9.438 1.00 86.62 103 LEU A CA 1
ATOM 776 C C . LEU A 1 103 ? 3.599 6.452 9.855 1.00 86.62 103 LEU A C 1
ATOM 778 O O . LEU A 1 103 ? 4.613 5.975 10.347 1.00 86.62 103 LEU A O 1
ATOM 782 N N . ILE A 1 104 ? 3.438 7.767 9.711 1.00 85.44 104 ILE A N 1
ATOM 783 C CA . ILE A 1 104 ? 4.483 8.729 10.074 1.00 85.44 104 ILE A CA 1
ATOM 784 C C . ILE A 1 104 ? 4.831 8.613 11.554 1.00 85.44 104 ILE A C 1
ATOM 786 O O . ILE A 1 104 ? 6.007 8.468 11.872 1.00 85.44 104 ILE A O 1
ATOM 790 N N . LEU A 1 105 ? 3.831 8.639 12.440 1.00 85.00 105 LEU A N 1
ATOM 791 C CA . LEU A 1 105 ? 4.046 8.650 13.886 1.00 85.00 105 LEU A CA 1
ATOM 792 C C . LEU A 1 105 ? 4.651 7.343 14.415 1.00 85.00 105 LEU A C 1
ATOM 794 O O . LEU A 1 105 ? 5.485 7.387 15.312 1.00 85.00 105 LEU A O 1
ATOM 798 N N . ARG A 1 106 ? 4.283 6.188 13.844 1.00 81.62 106 ARG A N 1
ATOM 799 C CA . ARG A 1 106 ? 4.870 4.879 14.199 1.00 81.62 106 ARG A CA 1
ATOM 800 C C . ARG A 1 106 ? 6.340 4.733 13.809 1.00 81.62 106 ARG A C 1
ATOM 802 O O . ARG A 1 106 ? 7.005 3.849 14.328 1.00 81.62 106 ARG A O 1
ATOM 809 N N . HIS A 1 107 ? 6.823 5.549 12.875 1.00 74.75 107 HIS A N 1
ATOM 810 C CA . HIS A 1 107 ? 8.196 5.486 12.358 1.00 74.75 107 HIS A CA 1
ATOM 811 C C . HIS A 1 107 ? 9.102 6.577 12.944 1.00 74.75 107 HIS A C 1
ATOM 813 O O . HIS A 1 107 ? 10.157 6.900 12.385 1.00 74.75 107 HIS A O 1
ATOM 819 N N . LEU A 1 108 ? 8.671 7.169 14.053 1.00 75.69 108 LEU A N 1
ATOM 820 C CA . LEU A 1 108 ? 9.478 8.042 14.888 1.00 75.69 108 LEU A CA 1
ATOM 821 C C . LEU A 1 108 ? 9.987 7.240 16.079 1.00 75.69 108 LEU A C 1
ATOM 823 O O . LEU A 1 108 ? 9.364 6.255 16.474 1.00 75.69 108 LEU A O 1
ATOM 827 N N . ASP A 1 109 ? 11.109 7.672 16.642 1.00 70.88 109 ASP A N 1
ATOM 828 C CA . ASP A 1 109 ? 11.670 7.028 17.825 1.00 70.88 109 ASP A CA 1
ATOM 829 C C . ASP A 1 109 ? 10.684 7.122 19.002 1.00 70.88 109 ASP A C 1
ATOM 831 O O . ASP A 1 109 ? 9.919 8.086 19.122 1.00 70.88 109 ASP A O 1
ATOM 835 N N . GLU A 1 110 ? 10.667 6.108 19.871 1.00 67.31 110 GLU A N 1
ATOM 836 C CA . GLU A 1 110 ? 9.768 6.100 21.024 1.00 67.31 110 GLU A CA 1
ATOM 837 C C . GLU A 1 110 ? 9.994 7.341 21.900 1.00 67.31 110 GLU A C 1
ATOM 839 O O . GLU A 1 110 ? 11.111 7.651 22.304 1.00 67.31 110 GLU A O 1
ATOM 844 N N . GLY A 1 111 ? 8.913 8.071 22.187 1.00 65.81 111 GLY A N 1
ATOM 845 C CA . GLY A 1 111 ? 8.973 9.317 22.956 1.00 65.81 111 GLY A CA 1
ATOM 846 C C . GLY A 1 111 ? 9.280 10.569 22.131 1.00 65.81 111 GLY A C 1
ATOM 847 O O . GLY A 1 111 ? 9.201 11.666 22.679 1.00 65.81 111 GLY A O 1
ATOM 848 N N . TYR A 1 112 ? 9.551 10.439 20.828 1.00 76.88 112 TYR A N 1
ATOM 849 C CA . TYR A 1 112 ? 9.724 11.588 19.946 1.00 76.88 112 TYR A CA 1
ATOM 850 C C . TYR A 1 112 ? 8.398 12.333 19.759 1.00 76.88 112 TYR A C 1
ATOM 852 O O . TYR A 1 112 ? 7.393 11.776 19.309 1.00 76.88 112 TYR A O 1
ATOM 860 N N . LEU A 1 113 ? 8.415 13.611 20.119 1.00 79.81 113 LEU A N 1
ATOM 861 C CA . LEU A 1 113 ? 7.312 14.544 19.953 1.00 79.81 113 LEU A CA 1
ATOM 862 C C . LEU A 1 113 ? 7.462 15.269 18.612 1.00 79.81 113 LEU A C 1
ATOM 864 O O . LEU A 1 113 ? 8.560 15.696 18.257 1.00 79.81 113 LEU A O 1
ATOM 868 N N . VAL A 1 114 ? 6.371 15.386 17.849 1.00 82.81 114 VAL A N 1
ATOM 869 C CA . VAL A 1 114 ? 6.388 16.070 16.546 1.00 82.81 114 VAL A CA 1
ATOM 870 C C . VAL A 1 114 ? 5.549 17.326 16.584 1.00 82.81 114 VAL A C 1
ATOM 872 O O . VAL A 1 114 ? 4.346 17.267 16.844 1.00 82.81 114 VAL A O 1
ATOM 875 N N . LEU A 1 115 ? 6.181 18.434 16.206 1.00 86.31 115 LEU A N 1
ATOM 876 C CA . LEU A 1 115 ? 5.501 19.689 15.929 1.00 86.31 115 LEU A CA 1
ATOM 877 C C . LEU A 1 115 ? 4.546 19.517 14.744 1.00 86.31 115 LEU A C 1
ATOM 879 O O . LEU A 1 115 ? 4.895 18.928 13.719 1.00 86.31 115 LEU A O 1
ATOM 883 N N . GLN A 1 116 ? 3.353 20.099 14.836 1.00 85.00 116 GLN A N 1
ATOM 884 C CA . GLN A 1 116 ? 2.314 19.998 13.804 1.00 85.00 116 GLN A CA 1
ATOM 885 C C . GLN A 1 116 ? 2.816 20.350 12.393 1.00 85.00 116 GLN A C 1
ATOM 887 O O . GLN A 1 116 ? 2.484 19.667 11.425 1.00 85.00 116 GLN A O 1
ATOM 892 N N . HIS A 1 117 ? 3.674 21.364 12.277 1.00 86.44 117 HIS A N 1
ATOM 893 C CA . HIS A 1 117 ? 4.293 21.757 11.012 1.00 86.44 117 HIS A CA 1
ATOM 894 C C . HIS A 1 117 ? 5.217 20.670 10.424 1.00 86.44 117 HIS A C 1
ATOM 896 O O . HIS A 1 117 ? 5.181 20.405 9.220 1.00 86.44 117 HIS A O 1
ATOM 902 N N . ASP A 1 118 ? 6.006 19.985 11.255 1.00 84.69 118 ASP A N 1
ATOM 903 C CA . ASP A 1 118 ? 6.878 18.897 10.798 1.00 84.69 118 ASP A CA 1
ATOM 904 C C . ASP A 1 118 ? 6.086 17.639 10.448 1.00 84.69 118 ASP A C 1
ATOM 906 O O . ASP A 1 118 ? 6.433 16.930 9.495 1.00 84.69 118 ASP A O 1
ATOM 910 N N . LEU A 1 119 ? 4.991 17.379 11.170 1.00 86.00 119 LEU A N 1
ATOM 911 C CA . LEU A 1 119 ? 4.038 16.341 10.794 1.00 86.00 119 LEU A CA 1
ATOM 912 C C . LEU A 1 119 ? 3.427 16.655 9.430 1.00 86.00 119 LEU A C 1
ATOM 914 O O . LEU A 1 119 ? 3.408 15.775 8.572 1.00 86.00 119 LEU A O 1
ATOM 918 N N . PHE A 1 120 ? 2.989 17.896 9.201 1.00 89.62 120 PHE A N 1
ATOM 919 C CA . PHE A 1 120 ? 2.410 18.302 7.924 1.00 89.62 120 PHE A CA 1
ATOM 920 C C . PHE A 1 120 ? 3.397 18.126 6.766 1.00 89.62 120 PHE A C 1
ATOM 922 O O . PHE A 1 120 ? 3.026 17.558 5.743 1.00 89.62 120 PHE A O 1
ATOM 929 N N . LYS A 1 121 ? 4.674 18.498 6.930 1.00 86.81 121 LYS A N 1
ATOM 930 C CA . LYS A 1 121 ? 5.712 18.246 5.911 1.00 86.81 121 LYS A CA 1
ATOM 931 C C . LYS A 1 121 ? 5.827 16.763 5.554 1.00 86.81 121 LYS A C 1
ATOM 933 O O . LYS A 1 121 ? 5.854 16.407 4.376 1.00 86.81 121 LYS A O 1
ATOM 938 N N . LYS A 1 122 ? 5.876 15.887 6.563 1.00 85.25 122 LYS A N 1
ATOM 939 C CA . LYS A 1 122 ? 5.954 14.429 6.362 1.00 85.25 122 LYS A CA 1
ATOM 940 C C . LYS A 1 122 ? 4.672 13.882 5.733 1.00 85.25 122 LYS A C 1
ATOM 942 O O . LYS A 1 122 ? 4.748 13.063 4.823 1.00 85.25 122 LYS A O 1
ATOM 947 N N . PHE A 1 123 ? 3.512 14.357 6.180 1.00 88.12 123 PHE A N 1
ATOM 948 C CA . PHE A 1 123 ? 2.204 13.997 5.637 1.00 88.12 123 PHE A CA 1
ATOM 949 C C . PHE A 1 123 ? 2.093 14.397 4.173 1.00 88.12 123 PHE A C 1
ATOM 951 O O . PHE A 1 123 ? 1.721 13.572 3.347 1.00 88.12 123 PHE A O 1
ATOM 958 N N . ASN A 1 124 ? 2.480 15.625 3.834 1.00 88.62 124 ASN A N 1
ATOM 959 C CA . ASN A 1 124 ? 2.435 16.124 2.469 1.00 88.62 124 ASN A CA 1
ATOM 960 C C . ASN A 1 124 ? 3.391 15.354 1.551 1.00 88.62 124 ASN A C 1
ATOM 962 O O . ASN A 1 124 ? 3.033 15.066 0.416 1.00 88.62 124 ASN A O 1
ATOM 966 N N . PHE A 1 125 ? 4.559 14.939 2.053 1.00 85.56 125 PHE A N 1
ATOM 967 C CA . PHE A 1 125 ? 5.456 14.052 1.312 1.00 85.56 125 PHE A CA 1
ATOM 968 C C . PHE A 1 125 ? 4.805 12.690 1.011 1.00 85.56 125 PHE A C 1
ATOM 970 O O . PHE A 1 125 ? 4.769 12.270 -0.144 1.00 85.56 125 PHE A O 1
ATOM 977 N N . VAL A 1 126 ? 4.255 12.006 2.024 1.00 85.94 126 VAL A N 1
ATOM 978 C CA . VAL A 1 126 ? 3.584 10.702 1.828 1.00 85.94 126 VAL A CA 1
ATOM 979 C C . VAL A 1 126 ? 2.356 10.852 0.929 1.00 85.94 126 VAL A C 1
ATOM 981 O O . VAL A 1 126 ? 2.106 10.013 0.069 1.00 85.94 126 VAL A O 1
ATOM 984 N N . ARG A 1 127 ? 1.608 11.945 1.082 1.00 88.44 127 ARG A N 1
ATOM 985 C CA . ARG A 1 127 ? 0.480 12.282 0.219 1.00 88.44 127 ARG A CA 1
ATOM 986 C C . ARG A 1 127 ? 0.931 12.457 -1.226 1.00 88.44 127 ARG A C 1
ATOM 988 O O . ARG A 1 127 ? 0.331 11.834 -2.089 1.00 88.44 127 ARG A O 1
ATOM 995 N N . ALA A 1 128 ? 1.982 13.233 -1.491 1.00 84.50 128 ALA A N 1
ATOM 996 C CA . ALA A 1 128 ? 2.499 13.480 -2.839 1.00 84.50 128 ALA A CA 1
ATOM 997 C C . ALA A 1 128 ? 2.907 12.189 -3.574 1.00 84.50 128 ALA A C 1
ATOM 999 O O . ALA A 1 128 ? 2.656 12.068 -4.773 1.00 84.50 128 ALA A O 1
ATOM 1000 N N . LEU A 1 129 ? 3.427 11.189 -2.851 1.00 83.75 129 LEU A N 1
ATOM 1001 C CA . LEU A 1 129 ? 3.742 9.870 -3.421 1.00 83.75 129 LEU A CA 1
ATOM 1002 C C . LEU A 1 129 ? 2.516 9.148 -4.005 1.00 83.75 129 LEU A C 1
ATOM 1004 O O . LEU A 1 129 ? 2.643 8.369 -4.947 1.00 83.75 129 LEU A O 1
ATOM 1008 N N . PHE A 1 130 ? 1.323 9.399 -3.470 1.00 85.38 130 PHE A N 1
ATOM 1009 C CA . PHE A 1 130 ? 0.104 8.698 -3.882 1.00 85.38 130 PHE A CA 1
ATOM 1010 C C . PHE A 1 130 ? -0.929 9.599 -4.579 1.00 85.38 130 PHE A C 1
ATOM 1012 O O . PHE A 1 130 ? -1.855 9.099 -5.215 1.00 85.38 130 PHE A O 1
ATOM 1019 N N . TYR A 1 131 ? -0.761 10.921 -4.490 1.00 77.81 131 TYR A N 1
ATOM 1020 C CA . TYR A 1 131 ? -1.767 11.939 -4.809 1.00 77.81 131 TYR A CA 1
ATOM 1021 C C . TYR A 1 131 ? -2.271 11.942 -6.246 1.00 77.81 131 TYR A C 1
ATOM 1023 O O . TYR A 1 131 ? -3.439 12.238 -6.478 1.00 77.81 131 TYR A O 1
ATOM 1031 N N . HIS A 1 132 ? -1.404 11.647 -7.208 1.00 72.31 132 HIS A N 1
ATOM 1032 C CA . HIS A 1 132 ? -1.776 11.756 -8.616 1.00 72.31 132 HIS A CA 1
ATOM 1033 C C . HIS A 1 132 ? -2.271 10.445 -9.224 1.00 72.31 132 HIS A C 1
ATOM 1035 O O . HIS A 1 132 ? -3.005 10.487 -10.207 1.00 72.31 132 HIS A O 1
ATOM 1041 N N . PHE A 1 133 ? -1.856 9.299 -8.678 1.00 82.31 133 PHE A N 1
ATOM 1042 C CA . PHE A 1 133 ? -1.921 8.041 -9.427 1.00 82.31 133 PHE A CA 1
ATOM 1043 C C . PHE A 1 133 ? -2.388 6.823 -8.619 1.00 82.31 133 PHE A C 1
ATOM 1045 O O . PHE A 1 133 ? -2.678 5.801 -9.227 1.00 82.31 133 PHE A O 1
ATOM 1052 N N . GLU A 1 134 ? -2.508 6.927 -7.291 1.00 85.19 134 GLU A N 1
ATOM 1053 C CA . GLU A 1 134 ? -3.024 5.840 -6.436 1.00 85.19 134 GLU A CA 1
ATOM 1054 C C . GLU A 1 134 ? -4.315 6.251 -5.717 1.00 85.19 134 GLU A C 1
ATOM 1056 O O . GLU A 1 134 ? -5.272 5.482 -5.656 1.00 85.19 134 GLU A O 1
ATOM 1061 N N . PHE A 1 135 ? -4.378 7.488 -5.207 1.00 84.44 135 PHE A N 1
ATOM 1062 C CA . PHE A 1 135 ? -5.546 8.007 -4.494 1.00 84.44 135 PHE A CA 1
ATOM 1063 C C . PHE A 1 135 ? -6.016 9.333 -5.079 1.00 84.44 135 PHE A C 1
ATOM 1065 O O . PHE A 1 135 ? -5.219 10.231 -5.332 1.00 84.44 135 PHE A O 1
ATOM 1072 N N . SER A 1 136 ? -7.331 9.492 -5.222 1.00 80.94 136 SER A N 1
ATOM 1073 C CA . SER A 1 136 ? -7.942 10.750 -5.652 1.00 80.94 136 SER A CA 1
ATOM 1074 C C . SER A 1 136 ? -7.981 11.747 -4.496 1.00 80.94 136 SER A C 1
ATOM 1076 O O . SER A 1 136 ? -8.922 11.790 -3.704 1.00 80.94 136 SER A O 1
ATOM 1078 N N . PHE A 1 137 ? -6.939 12.559 -4.385 1.00 83.44 137 PHE A N 1
ATOM 1079 C CA . PHE A 1 137 ? -6.864 13.641 -3.413 1.00 83.44 137 PHE A CA 1
ATOM 1080 C C . PHE A 1 137 ? -7.149 14.998 -4.062 1.00 83.44 137 PHE A C 1
ATOM 1082 O O . PHE A 1 137 ? -6.789 15.243 -5.207 1.00 83.44 137 PHE A O 1
ATOM 1089 N N . TYR A 1 138 ? -7.717 15.928 -3.290 1.00 83.69 138 TYR A N 1
ATOM 1090 C CA . TYR A 1 138 ? -7.862 17.323 -3.711 1.00 83.69 138 TYR A CA 1
ATOM 1091 C C . TYR A 1 138 ? -6.717 18.186 -3.164 1.00 83.69 138 TYR A C 1
ATOM 1093 O O . TYR A 1 138 ? -6.602 18.398 -1.956 1.00 83.69 138 TYR A O 1
ATOM 1101 N N . GLY A 1 139 ? -5.823 18.635 -4.042 1.00 82.25 139 GLY A N 1
ATOM 1102 C CA . GLY A 1 139 ? -4.521 19.242 -3.723 1.00 82.25 139 GLY A CA 1
ATOM 1103 C C . GLY A 1 139 ? -4.599 20.428 -2.775 1.00 82.25 139 GLY A C 1
ATOM 1104 O O . GLY A 1 139 ? -3.959 20.374 -1.723 1.00 82.25 139 GLY A O 1
ATOM 1105 N N . PRO A 1 140 ? -5.462 21.423 -3.053 1.00 88.31 140 PRO A N 1
ATOM 1106 C CA . PRO A 1 140 ? -5.652 22.581 -2.180 1.00 88.31 140 PRO A CA 1
ATOM 1107 C C . PRO A 1 140 ? -6.080 22.235 -0.746 1.00 88.31 140 PRO A C 1
ATOM 1109 O O . PRO A 1 140 ? -6.021 23.082 0.137 1.00 88.31 140 PRO A O 1
ATOM 1112 N N . TRP A 1 141 ? -6.532 21.004 -0.485 1.00 89.94 141 TRP A N 1
ATOM 1113 C CA . TRP A 1 141 ? -6.948 20.551 0.843 1.00 89.94 141 TRP A CA 1
ATOM 1114 C C . TRP A 1 141 ? -5.900 19.701 1.560 1.00 89.94 141 TRP A C 1
ATOM 1116 O O . TRP A 1 141 ? -6.245 19.033 2.527 1.00 89.94 141 TRP A O 1
ATOM 1126 N N . ALA A 1 142 ? -4.636 19.679 1.131 1.00 88.56 142 ALA A N 1
ATOM 1127 C CA . ALA A 1 142 ? -3.607 18.892 1.818 1.00 88.56 142 ALA A CA 1
ATOM 1128 C C . ALA A 1 142 ? -3.482 19.264 3.307 1.00 88.56 142 ALA A C 1
ATOM 1130 O O . ALA A 1 142 ? -3.563 18.388 4.169 1.00 88.56 142 ALA A O 1
ATOM 1131 N N . GLU A 1 143 ? -3.358 20.558 3.607 1.00 89.38 143 GLU A N 1
ATOM 1132 C CA . GLU A 1 143 ? -3.244 21.062 4.980 1.00 89.38 143 GLU A CA 1
ATOM 1133 C C . GLU A 1 143 ? -4.532 20.837 5.771 1.00 89.38 143 GLU A C 1
ATOM 1135 O O . GLU A 1 143 ? -4.508 20.245 6.850 1.00 89.38 143 GLU A O 1
ATOM 1140 N N . LYS A 1 144 ? -5.679 21.193 5.180 1.00 89.75 144 LYS A N 1
ATOM 1141 C CA . LYS A 1 144 ? -6.998 20.941 5.768 1.00 89.75 144 LYS A CA 1
ATOM 1142 C C . LYS A 1 144 ? -7.199 19.460 6.098 1.00 89.75 144 LYS A C 1
ATOM 1144 O O . LYS A 1 144 ? -7.659 19.152 7.189 1.00 89.75 144 LYS A O 1
ATOM 1149 N N . ALA A 1 145 ? -6.831 18.545 5.203 1.00 88.62 145 ALA A N 1
ATOM 1150 C CA . ALA A 1 145 ? -6.961 17.104 5.413 1.00 88.62 145 ALA A CA 1
ATOM 1151 C C . ALA A 1 145 ? -6.035 16.597 6.528 1.00 88.62 145 ALA A C 1
ATOM 1153 O O . ALA A 1 145 ? -6.449 15.754 7.326 1.00 88.62 145 ALA A O 1
ATOM 1154 N N . CYS A 1 146 ? -4.810 17.124 6.621 1.00 89.19 146 CYS A N 1
ATOM 1155 C CA . CYS A 1 146 ? -3.896 16.813 7.718 1.00 89.19 146 CYS A CA 1
ATOM 1156 C C . CYS A 1 146 ? -4.472 17.290 9.059 1.00 89.19 146 CYS A C 1
ATOM 1158 O O . CYS A 1 146 ? -4.591 16.502 9.996 1.00 89.19 146 CYS A O 1
ATOM 1160 N N . HIS A 1 147 ? -4.906 18.551 9.132 1.00 87.75 147 HIS A N 1
ATOM 1161 C CA . HIS A 1 147 ? -5.515 19.131 10.331 1.00 87.75 147 HIS A CA 1
ATOM 1162 C C . HIS A 1 147 ? -6.803 18.418 10.730 1.00 87.75 147 HIS A C 1
ATOM 1164 O O . HIS A 1 147 ? -6.991 18.120 11.903 1.00 87.75 147 HIS A O 1
ATOM 1170 N N . GLN A 1 148 ? -7.660 18.073 9.771 1.00 86.12 148 GLN A N 1
ATOM 1171 C CA . GLN A 1 148 ? -8.859 17.284 10.034 1.00 86.12 148 GLN A CA 1
ATOM 1172 C C . GLN A 1 148 ? -8.512 15.883 10.525 1.00 86.12 148 GLN A C 1
ATOM 1174 O O . GLN A 1 148 ? -9.150 15.405 11.447 1.00 86.12 148 GLN A O 1
ATOM 1179 N N . THR A 1 149 ? -7.495 15.223 9.973 1.00 87.25 149 THR A N 1
ATOM 1180 C CA . THR A 1 149 ? -7.096 13.885 10.439 1.00 87.25 149 THR A CA 1
ATOM 1181 C C . THR A 1 149 ? -6.604 13.920 11.883 1.00 87.25 149 THR A C 1
ATOM 1183 O O . THR A 1 149 ? -6.952 13.044 12.670 1.00 87.25 149 THR A O 1
ATOM 1186 N N . VAL A 1 150 ? -5.791 14.917 12.226 1.00 85.44 150 VAL A N 1
ATOM 1187 C CA . VAL A 1 150 ? -5.137 15.026 13.534 1.00 85.44 150 VAL A CA 1
ATOM 1188 C C . VAL A 1 150 ? -6.066 15.605 14.600 1.00 85.44 150 VAL A C 1
ATOM 1190 O O . VAL A 1 150 ? -6.155 15.058 15.691 1.00 85.44 150 VAL A O 1
ATOM 1193 N N . GLY A 1 151 ? -6.742 16.710 14.284 1.00 78.75 151 GLY A N 1
ATOM 1194 C CA . GLY A 1 151 ? -7.616 17.446 15.199 1.00 78.75 151 GLY A CA 1
ATOM 1195 C C . GLY A 1 151 ? -9.042 16.908 15.256 1.00 78.75 151 GLY A C 1
ATOM 1196 O O . GLY A 1 151 ? -9.867 17.425 16.005 1.00 78.75 151 GLY A O 1
ATOM 1197 N N . SER A 1 152 ? -9.360 15.886 14.462 1.00 76.38 152 SER A N 1
ATOM 1198 C CA . SER A 1 152 ? -10.648 15.222 14.563 1.00 76.38 152 SER A CA 1
ATOM 1199 C C . SER A 1 152 ? -10.770 14.539 15.927 1.00 76.38 152 SER A C 1
ATOM 1201 O O . SER A 1 152 ? -9.951 13.668 16.239 1.00 76.38 152 SER A O 1
ATOM 1203 N N . PRO A 1 153 ? -11.846 14.816 16.694 1.00 67.50 153 PRO A N 1
ATOM 1204 C CA . PRO A 1 153 ? -12.157 14.078 17.917 1.00 67.50 153 PRO A CA 1
ATOM 1205 C C . PRO A 1 153 ? -12.155 12.555 17.720 1.00 67.50 153 PRO A C 1
ATOM 1207 O O . PRO A 1 153 ? -11.838 11.801 18.638 1.00 67.50 153 PRO A O 1
ATOM 1210 N N . LYS A 1 154 ? -12.434 12.131 16.482 1.00 66.56 154 LYS A N 1
ATOM 1211 C CA . LYS A 1 154 ? -12.489 10.750 15.993 1.00 66.56 154 LYS A CA 1
ATOM 1212 C C . LYS A 1 154 ? -11.125 10.048 16.023 1.00 66.56 154 LYS A C 1
ATOM 1214 O O . LYS A 1 154 ? -11.024 8.830 16.108 1.00 66.56 154 LYS A O 1
ATOM 1219 N N . CYS A 1 155 ? -10.046 10.828 15.978 1.00 69.94 155 CYS A N 1
ATOM 1220 C CA . CYS A 1 155 ? -8.666 10.352 15.987 1.00 69.94 155 CYS A CA 1
ATOM 1221 C C . CYS A 1 155 ? -7.944 10.616 17.318 1.00 69.94 155 CYS A C 1
ATOM 1223 O O . CYS A 1 155 ? -6.826 10.134 17.495 1.00 69.94 155 CYS A O 1
ATOM 1225 N N . ASN A 1 156 ? -8.577 11.283 18.293 1.00 69.56 156 ASN A N 1
ATOM 1226 C CA . ASN A 1 156 ? -7.987 11.569 19.614 1.00 69.56 156 ASN A CA 1
ATOM 1227 C C . ASN A 1 156 ? -7.616 10.305 20.412 1.00 69.56 156 ASN A C 1
ATOM 1229 O O . ASN A 1 156 ? -6.895 10.370 21.404 1.00 69.56 156 ASN A O 1
ATOM 1233 N N . ARG A 1 157 ? -8.127 9.136 20.007 1.00 70.69 157 ARG A N 1
ATOM 1234 C CA . ARG A 1 157 ? -7.755 7.832 20.584 1.00 70.69 157 ARG A CA 1
ATOM 1235 C C . ARG A 1 157 ? -6.562 7.189 19.871 1.00 70.69 157 ARG A C 1
ATOM 1237 O O . ARG A 1 157 ? -5.878 6.358 20.461 1.00 70.69 157 ARG A O 1
ATOM 1244 N N . LEU A 1 158 ? -6.322 7.560 18.613 1.00 73.75 158 LEU A N 1
ATOM 1245 C CA . LEU A 1 158 ? -5.168 7.130 17.822 1.00 73.75 158 LEU A CA 1
ATOM 1246 C C . LEU A 1 158 ? -3.932 7.968 18.133 1.00 73.75 158 LEU A C 1
ATOM 1248 O O . LEU A 1 158 ? -2.825 7.429 18.183 1.00 73.75 158 LEU A O 1
ATOM 1252 N N . TYR A 1 159 ? -4.128 9.265 18.361 1.00 80.19 159 TYR A N 1
ATOM 1253 C CA . TYR A 1 159 ? -3.066 10.240 18.571 1.00 80.19 159 TYR A CA 1
ATOM 1254 C C . TYR A 1 159 ? -3.270 10.947 19.901 1.00 80.19 159 TYR A C 1
ATOM 1256 O O . TYR A 1 159 ? -4.376 11.368 20.229 1.00 80.19 159 TYR A O 1
ATOM 1264 N N . GLN A 1 160 ? -2.193 11.106 20.659 1.00 73.06 160 GLN A N 1
ATOM 1265 C CA . GLN A 1 160 ? -2.199 11.959 21.832 1.00 73.06 160 GLN A CA 1
ATOM 1266 C C . GLN A 1 160 ? -1.791 13.363 21.389 1.00 73.06 160 GLN A C 1
ATOM 1268 O O . GLN A 1 160 ? -0.644 13.583 20.997 1.00 73.06 160 GLN A O 1
ATOM 1273 N N . VAL A 1 161 ? -2.756 14.281 21.426 1.00 65.56 161 VAL A N 1
ATOM 1274 C CA . VAL A 1 161 ? -2.568 15.695 21.091 1.00 65.56 161 VAL A CA 1
ATOM 1275 C C . VAL A 1 161 ? -2.281 16.458 22.386 1.00 65.56 161 VAL A C 1
ATOM 1277 O O . VAL A 1 161 ? -3.143 16.542 23.260 1.00 65.56 161 VAL A O 1
ATOM 1280 N N . MET A 1 162 ? -1.056 16.962 22.537 1.00 64.00 162 MET A N 1
ATOM 1281 C CA . MET A 1 162 ? -0.683 17.961 23.549 1.00 64.00 162 MET A CA 1
ATOM 1282 C C . MET A 1 162 ? -0.255 19.246 22.815 1.00 64.00 162 MET A C 1
ATOM 1284 O O . MET A 1 162 ? -0.866 19.593 21.809 1.00 64.00 162 MET A O 1
ATOM 1288 N N . VAL A 1 163 ? 0.795 19.939 23.271 1.00 62.81 163 VAL A N 1
ATOM 1289 C CA . VAL A 1 163 ? 1.516 20.924 22.436 1.00 62.81 163 VAL A CA 1
ATOM 1290 C C . VAL A 1 163 ? 2.146 20.233 21.214 1.00 62.81 163 VAL A C 1
ATOM 1292 O O . VAL A 1 163 ? 2.193 20.806 20.131 1.00 62.81 163 VAL A O 1
ATOM 1295 N N . ASP A 1 164 ? 2.526 18.962 21.379 1.00 74.88 164 ASP A N 1
ATOM 1296 C CA . ASP A 1 164 ? 3.083 18.099 20.343 1.00 74.88 164 ASP A CA 1
ATOM 1297 C C . ASP A 1 164 ? 2.230 16.847 20.101 1.00 74.88 164 ASP A C 1
ATOM 1299 O O . ASP A 1 164 ? 1.396 16.457 20.928 1.00 74.88 164 ASP A O 1
ATOM 1303 N N . LEU A 1 165 ? 2.481 16.185 18.968 1.00 79.31 165 LEU A N 1
ATOM 1304 C CA . LEU A 1 165 ? 1.780 14.979 18.537 1.00 79.31 165 LEU A CA 1
ATOM 1305 C C . LEU A 1 165 ? 2.622 13.725 18.745 1.00 79.31 165 LEU A C 1
ATOM 1307 O O . LEU A 1 165 ? 3.767 13.647 18.297 1.00 79.31 165 LEU A O 1
ATOM 1311 N N . LYS A 1 166 ? 2.011 12.709 19.363 1.00 82.06 166 LYS A N 1
ATOM 1312 C CA . LYS A 1 166 ? 2.564 11.352 19.449 1.00 82.06 166 LYS A CA 1
ATOM 1313 C C . LYS A 1 166 ? 1.490 10.287 19.284 1.00 82.06 166 LYS A C 1
ATOM 1315 O O . LYS A 1 166 ? 0.292 10.548 19.396 1.00 82.06 166 LYS A O 1
ATOM 1320 N N . LEU A 1 167 ? 1.930 9.060 19.041 1.00 80.50 167 LEU A N 1
ATOM 1321 C CA . LEU A 1 167 ? 1.045 7.911 18.923 1.00 80.50 167 LEU A CA 1
ATOM 1322 C C . LEU A 1 167 ? 0.402 7.567 20.281 1.00 80.50 167 LEU A C 1
ATOM 1324 O O . LEU A 1 167 ? 1.083 7.507 21.308 1.00 80.50 167 LEU A O 1
ATOM 1328 N N . GLY A 1 168 ? -0.911 7.338 20.296 1.00 77.69 168 GLY A N 1
ATOM 1329 C CA . GLY A 1 168 ? -1.622 6.865 21.483 1.00 77.69 168 GLY A CA 1
ATOM 1330 C C . GLY A 1 168 ? -1.282 5.403 21.793 1.00 77.69 168 GLY A C 1
ATOM 1331 O O . GLY A 1 168 ? -1.095 4.599 20.887 1.00 77.69 168 GLY A O 1
ATOM 1332 N N . LYS A 1 169 ? -1.227 5.019 23.073 1.00 73.88 169 LYS A N 1
ATOM 1333 C CA .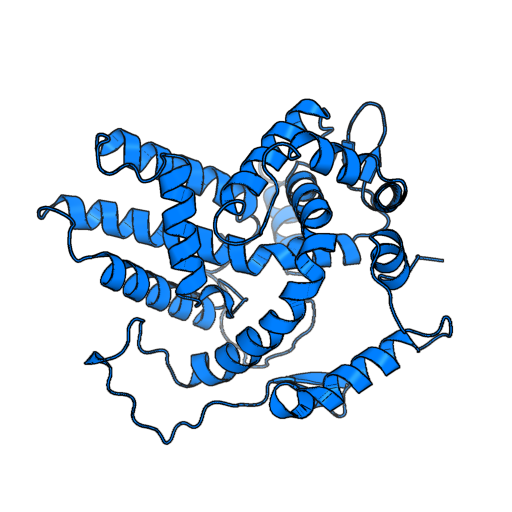 LYS A 1 169 ? -0.903 3.631 23.476 1.00 73.88 169 LYS A CA 1
ATOM 1334 C C . LYS A 1 169 ? -2.101 2.669 23.452 1.00 73.88 169 LYS A C 1
ATOM 1336 O O . LYS A 1 169 ? -1.925 1.463 23.546 1.00 73.88 169 LYS A O 1
ATOM 1341 N N . SER A 1 170 ? -3.326 3.180 23.349 1.00 69.31 170 SER A N 1
ATOM 1342 C CA . SER A 1 170 ? -4.555 2.418 23.620 1.00 69.31 170 SER A CA 1
ATOM 1343 C C . SER A 1 170 ? -5.153 1.685 22.411 1.00 69.31 170 SER A C 1
ATOM 1345 O O . SER A 1 170 ? -6.166 1.007 22.568 1.00 69.31 170 SER A O 1
ATOM 1347 N N . GLN A 1 171 ? -4.574 1.818 21.211 1.00 77.19 171 GLN A N 1
ATOM 1348 C CA . GLN A 1 171 ? -5.179 1.351 19.951 1.00 77.19 171 GLN A CA 1
ATOM 1349 C C . GLN A 1 171 ? -4.174 0.677 19.000 1.00 77.19 171 GLN A C 1
ATOM 1351 O O . GLN A 1 171 ? -4.230 0.858 17.784 1.00 77.19 171 GLN A O 1
ATOM 1356 N N . GLU A 1 172 ? -3.252 -0.128 19.530 1.00 80.25 172 GLU A N 1
ATOM 1357 C CA . GLU A 1 172 ? -2.177 -0.746 18.739 1.00 80.25 172 GLU A CA 1
ATOM 1358 C C . GLU A 1 172 ? -2.689 -1.568 17.540 1.00 80.25 172 GLU A C 1
ATOM 1360 O O . GLU A 1 172 ? -2.200 -1.398 16.425 1.00 80.25 172 GLU A O 1
ATOM 1365 N N . LYS A 1 173 ? -3.720 -2.405 17.728 1.00 79.62 173 LYS A N 1
ATOM 1366 C CA . LYS A 1 173 ? -4.296 -3.231 16.647 1.00 79.62 173 LYS A CA 1
ATOM 1367 C C . LYS A 1 173 ? -4.816 -2.391 15.481 1.00 79.62 173 LYS A C 1
ATOM 1369 O O . LYS A 1 173 ? -4.591 -2.728 14.322 1.00 79.62 173 LYS A O 1
ATOM 1374 N N . LEU A 1 174 ? -5.491 -1.287 15.787 1.00 80.81 174 LEU A N 1
ATOM 1375 C CA . LEU A 1 174 ? -6.004 -0.366 14.780 1.00 80.81 174 LEU A CA 1
ATOM 1376 C C . LEU A 1 174 ? -4.867 0.374 14.073 1.00 80.81 174 LEU A C 1
ATOM 1378 O O . LEU A 1 174 ? -4.908 0.554 12.863 1.00 80.81 174 LEU A O 1
ATOM 1382 N N . GLN A 1 175 ? -3.826 0.763 14.803 1.00 82.44 175 GLN A N 1
ATOM 1383 C CA . GLN A 1 175 ? -2.655 1.397 14.206 1.00 82.44 175 GLN A CA 1
ATOM 1384 C C . GLN A 1 175 ? -1.900 0.447 13.269 1.00 82.44 175 GLN A C 1
ATOM 1386 O O . GLN A 1 175 ? -1.425 0.871 12.214 1.00 82.44 175 GLN A O 1
ATOM 1391 N N . ILE A 1 176 ? -1.808 -0.836 13.631 1.00 82.00 176 ILE A N 1
ATOM 1392 C CA . ILE A 1 176 ? -1.269 -1.889 12.763 1.00 82.00 176 ILE A CA 1
ATOM 1393 C C . ILE A 1 176 ? -2.137 -2.018 11.511 1.00 82.00 176 ILE A C 1
ATOM 1395 O O . ILE A 1 176 ? -1.601 -1.983 10.408 1.00 82.00 176 ILE A O 1
ATOM 1399 N N . LEU A 1 177 ? -3.464 -2.094 11.662 1.00 83.38 177 LEU A N 1
ATOM 1400 C CA . LEU A 1 177 ? -4.394 -2.157 10.532 1.00 83.38 177 LEU A CA 1
ATOM 1401 C C . LEU A 1 177 ? -4.209 -0.964 9.584 1.00 83.38 177 LEU A C 1
ATOM 1403 O O . LEU A 1 177 ? -4.003 -1.160 8.391 1.00 83.38 177 LEU A O 1
ATOM 1407 N N . LEU A 1 178 ? -4.210 0.259 10.120 1.00 84.62 178 LEU A N 1
ATOM 1408 C CA . LEU A 1 178 ? -4.002 1.495 9.364 1.00 84.62 178 LEU A CA 1
ATOM 1409 C C . LEU A 1 178 ? -2.648 1.514 8.640 1.00 84.62 178 LEU A C 1
ATOM 1411 O O . LEU A 1 178 ? -2.571 1.925 7.487 1.00 84.62 178 LEU A O 1
ATOM 1415 N N . SER A 1 179 ? -1.587 1.021 9.279 1.00 84.00 179 SER A N 1
ATOM 1416 C CA . SER A 1 179 ? -0.267 0.910 8.641 1.00 84.00 179 SER A CA 1
ATOM 1417 C C . SER A 1 179 ? -0.266 -0.135 7.522 1.00 84.00 179 SER A C 1
ATOM 1419 O O . SER A 1 179 ? 0.319 0.084 6.461 1.00 84.00 179 SER A O 1
ATOM 1421 N N . ASN A 1 180 ? -0.969 -1.250 7.728 1.00 83.38 180 ASN A N 1
ATOM 1422 C CA . ASN A 1 180 ? -1.090 -2.326 6.749 1.00 83.38 180 ASN A CA 1
ATOM 1423 C C . ASN A 1 180 ? -1.875 -1.909 5.499 1.00 83.38 180 ASN A C 1
ATOM 1425 O O . ASN A 1 180 ? -1.596 -2.446 4.432 1.00 83.38 180 ASN A O 1
ATOM 1429 N N . LEU A 1 181 ? -2.772 -0.918 5.584 1.00 85.69 181 LEU A N 1
ATOM 1430 C CA . LEU A 1 181 ? -3.455 -0.363 4.404 1.00 85.69 181 LEU A CA 1
ATOM 1431 C C . LEU A 1 181 ? -2.478 0.248 3.391 1.00 85.69 181 LEU A C 1
ATOM 1433 O O . LEU A 1 181 ? -2.696 0.153 2.188 1.00 85.69 181 LEU A O 1
ATOM 1437 N N . LEU A 1 182 ? -1.394 0.867 3.870 1.00 85.69 182 LEU A N 1
ATOM 1438 C CA . LEU A 1 182 ? -0.374 1.493 3.022 1.00 85.69 182 LEU A CA 1
ATOM 1439 C C . LEU A 1 182 ? 0.733 0.521 2.595 1.00 85.69 182 LEU A C 1
ATOM 1441 O O . LEU A 1 182 ? 1.441 0.785 1.621 1.00 85.69 182 LEU A O 1
ATOM 1445 N N . LYS A 1 183 ? 0.882 -0.604 3.304 1.00 83.38 183 LYS A N 1
ATOM 1446 C CA . LYS A 1 183 ? 1.920 -1.618 3.067 1.00 83.38 183 LYS A CA 1
ATOM 1447 C C . LYS A 1 183 ? 2.027 -2.075 1.603 1.00 83.38 183 LYS A C 1
ATOM 1449 O O . LYS A 1 183 ? 3.147 -2.010 1.094 1.00 83.38 183 LYS A O 1
ATOM 1454 N N . PRO A 1 184 ? 0.946 -2.481 0.900 1.00 83.69 184 PRO A N 1
ATOM 1455 C CA . PRO A 1 184 ? 1.047 -2.925 -0.495 1.00 83.69 184 PRO A CA 1
ATOM 1456 C C . PRO A 1 184 ? 1.697 -1.892 -1.421 1.00 83.69 184 PRO A C 1
ATOM 1458 O O . PRO A 1 184 ? 2.587 -2.235 -2.205 1.00 83.69 184 PRO A O 1
ATOM 1461 N N . PHE A 1 185 ? 1.288 -0.628 -1.284 1.00 85.50 185 PHE A N 1
ATOM 1462 C CA . PHE A 1 185 ? 1.780 0.485 -2.093 1.00 85.50 185 PHE A CA 1
ATOM 1463 C C . PHE A 1 185 ? 3.239 0.799 -1.766 1.00 85.50 185 PHE A C 1
ATOM 1465 O O . PHE A 1 185 ? 4.077 0.889 -2.661 1.00 85.50 185 PHE A O 1
ATOM 1472 N N . LEU A 1 186 ? 3.580 0.892 -0.476 1.00 84.38 186 LEU A N 1
ATOM 1473 C CA . LEU A 1 186 ? 4.951 1.157 -0.034 1.00 84.38 186 LEU A CA 1
ATOM 1474 C C . LEU A 1 186 ? 5.919 0.058 -0.482 1.00 84.38 186 LEU A C 1
ATOM 1476 O O . LEU A 1 186 ? 7.010 0.371 -0.956 1.00 84.38 186 LEU A O 1
ATOM 1480 N N . GLN A 1 187 ? 5.529 -1.215 -0.366 1.00 82.75 187 GLN A N 1
ATOM 1481 C CA . GLN A 1 187 ? 6.338 -2.345 -0.831 1.00 82.75 187 GLN A CA 1
ATOM 1482 C C . GLN A 1 187 ? 6.547 -2.291 -2.348 1.00 82.75 187 GLN A C 1
ATOM 1484 O O . GLN A 1 187 ? 7.681 -2.423 -2.808 1.00 82.75 187 GLN A O 1
ATOM 1489 N N . GLY A 1 188 ? 5.496 -2.005 -3.119 1.00 82.88 188 GLY A N 1
ATOM 1490 C CA . GLY A 1 188 ? 5.591 -1.816 -4.566 1.00 82.88 188 GLY A CA 1
ATOM 1491 C C . GLY A 1 188 ? 6.529 -0.681 -4.975 1.00 82.88 188 GLY A C 1
ATOM 1492 O O . GLY A 1 188 ? 7.445 -0.876 -5.777 1.00 82.88 188 GLY A O 1
ATOM 1493 N N . TYR A 1 189 ? 6.350 0.493 -4.367 1.00 85.19 189 TYR A N 1
ATOM 1494 C CA . TYR A 1 189 ? 7.177 1.679 -4.602 1.00 85.19 189 TYR A CA 1
ATOM 1495 C C . TYR A 1 189 ? 8.641 1.455 -4.182 1.00 85.19 189 TYR A C 1
ATOM 1497 O O . TYR A 1 189 ? 9.574 1.946 -4.820 1.00 85.19 189 TYR A O 1
ATOM 1505 N N . LEU A 1 190 ? 8.884 0.682 -3.124 1.00 80.50 190 LEU A N 1
ATOM 1506 C CA . LEU A 1 190 ? 10.234 0.291 -2.722 1.00 80.50 190 LEU A CA 1
ATOM 1507 C C . LEU A 1 190 ? 10.898 -0.630 -3.745 1.00 80.50 190 LEU A C 1
ATOM 1509 O O . LEU A 1 190 ? 12.065 -0.414 -4.085 1.00 80.50 190 LEU A O 1
ATOM 1513 N N . CYS A 1 191 ? 10.167 -1.628 -4.242 1.00 78.81 191 CYS A N 1
ATOM 1514 C CA . CYS A 1 191 ? 10.679 -2.578 -5.226 1.00 78.81 191 CYS A CA 1
ATOM 1515 C C . CYS A 1 191 ? 10.998 -1.884 -6.550 1.00 78.81 191 CYS A C 1
ATOM 1517 O O . CYS A 1 191 ? 12.076 -2.092 -7.105 1.00 78.81 191 CYS A O 1
ATOM 1519 N N . ILE A 1 192 ? 10.139 -0.974 -7.018 1.00 79.62 192 ILE A N 1
ATOM 1520 C CA . ILE A 1 192 ? 10.432 -0.229 -8.245 1.00 79.62 192 ILE A CA 1
ATOM 1521 C C . ILE A 1 192 ? 11.648 0.685 -8.079 1.00 79.62 192 ILE A C 1
ATOM 1523 O O . ILE A 1 192 ? 12.491 0.729 -8.966 1.00 79.62 192 ILE A O 1
ATOM 1527 N N . CYS A 1 193 ? 11.824 1.336 -6.923 1.00 77.38 193 CYS A N 1
ATOM 1528 C CA . CYS A 1 193 ? 13.030 2.122 -6.642 1.00 77.38 193 CYS A CA 1
ATOM 1529 C C . CYS A 1 193 ? 14.296 1.248 -6.575 1.00 77.38 193 CYS A C 1
ATOM 1531 O O . CYS A 1 193 ? 15.385 1.691 -6.942 1.00 77.38 193 CYS A O 1
ATOM 1533 N N . GLN A 1 194 ? 14.179 0.007 -6.093 1.00 75.44 194 GLN A N 1
ATOM 1534 C CA . GLN A 1 194 ? 15.275 -0.963 -6.072 1.00 75.44 194 GLN A CA 1
ATOM 1535 C C . GLN A 1 194 ? 15.671 -1.379 -7.489 1.00 75.44 194 GLN A C 1
ATOM 1537 O O . GLN A 1 194 ? 16.857 -1.327 -7.810 1.00 75.44 194 GLN A O 1
ATOM 1542 N N . VAL A 1 195 ? 14.695 -1.745 -8.320 1.00 74.50 195 VAL A N 1
ATOM 1543 C CA . VAL A 1 195 ? 14.933 -2.136 -9.714 1.00 74.50 195 VAL A CA 1
ATOM 1544 C C . VAL A 1 195 ? 15.459 -0.952 -10.507 1.00 74.50 195 VAL A C 1
ATOM 1546 O O . VAL A 1 195 ? 16.442 -1.106 -11.214 1.00 74.50 195 VAL A O 1
ATOM 1549 N N . LEU A 1 196 ? 14.892 0.244 -10.328 1.00 72.06 196 LEU A N 1
ATOM 1550 C CA . LEU A 1 196 ? 15.406 1.470 -10.934 1.00 72.06 196 LEU A CA 1
ATOM 1551 C C . LEU A 1 196 ? 16.868 1.695 -10.575 1.00 72.06 196 LEU A C 1
ATOM 1553 O O . LEU A 1 196 ? 17.637 1.994 -11.470 1.00 72.06 196 LEU A O 1
ATOM 1557 N N . LYS A 1 197 ? 17.291 1.494 -9.320 1.00 70.50 197 LYS A N 1
ATOM 1558 C CA . LYS A 1 197 ? 18.712 1.604 -8.954 1.00 70.50 197 LYS A CA 1
ATOM 1559 C C . LYS A 1 197 ? 19.589 0.642 -9.768 1.00 70.50 197 LYS A C 1
ATOM 1561 O O . LYS A 1 197 ? 20.628 1.062 -10.264 1.00 70.50 197 LYS A O 1
ATOM 1566 N N . THR A 1 198 ? 19.196 -0.627 -9.869 1.00 69.25 198 THR A N 1
ATOM 1567 C CA . THR A 1 198 ? 19.965 -1.652 -10.594 1.00 69.25 198 THR A CA 1
ATOM 1568 C C . THR A 1 198 ? 19.972 -1.373 -12.095 1.00 69.25 198 THR A C 1
ATOM 1570 O O . THR A 1 198 ? 21.030 -1.300 -12.706 1.00 69.25 198 THR A O 1
ATOM 1573 N N . VAL A 1 199 ? 18.797 -1.108 -12.666 1.00 65.62 199 VAL A N 1
ATOM 1574 C CA . VAL A 1 199 ? 18.604 -0.775 -14.079 1.00 65.62 199 VAL A CA 1
ATOM 1575 C C . VAL A 1 199 ? 19.363 0.492 -14.435 1.00 65.62 199 VAL A C 1
ATOM 1577 O O . VAL A 1 199 ? 20.044 0.503 -15.436 1.00 65.62 199 VAL A O 1
ATOM 1580 N N . ILE A 1 200 ? 19.317 1.552 -13.635 1.00 61.91 200 ILE A N 1
ATOM 1581 C CA . ILE A 1 200 ? 20.052 2.798 -13.901 1.00 61.91 200 ILE A CA 1
ATOM 1582 C C . ILE A 1 200 ? 21.565 2.553 -13.846 1.00 61.91 200 ILE A C 1
ATOM 1584 O O . ILE A 1 200 ? 22.272 3.010 -14.740 1.00 61.91 200 ILE A O 1
ATOM 1588 N N . ALA A 1 201 ? 22.050 1.759 -12.885 1.0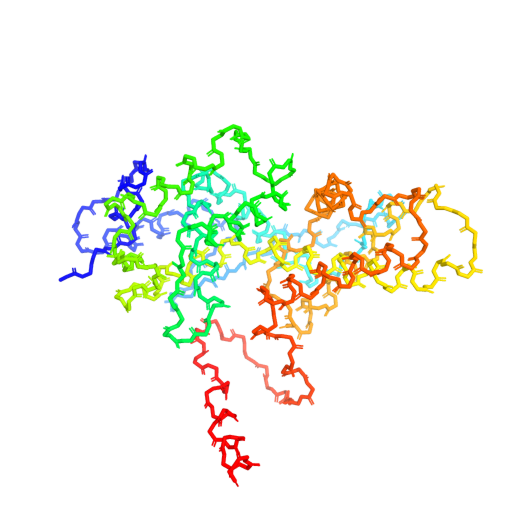0 60.66 201 ALA A N 1
ATOM 1589 C CA . ALA A 1 201 ? 23.463 1.387 -12.795 1.00 60.66 201 ALA A CA 1
ATOM 1590 C C . ALA A 1 201 ? 23.947 0.516 -13.976 1.00 60.66 201 ALA A C 1
ATOM 1592 O O . ALA A 1 201 ? 25.080 0.666 -14.423 1.00 60.66 201 ALA A O 1
ATOM 1593 N N . GLU A 1 202 ? 23.104 -0.378 -14.502 1.00 59.75 202 GLU A N 1
ATOM 1594 C CA . GLU A 1 202 ? 23.445 -1.261 -15.629 1.00 59.75 202 GLU A CA 1
ATOM 1595 C C . GLU A 1 202 ? 23.202 -0.607 -17.002 1.00 59.75 202 GLU A C 1
ATOM 1597 O O . GLU A 1 202 ? 23.999 -0.761 -17.928 1.00 59.75 202 GLU A O 1
ATOM 1602 N N . PHE A 1 203 ? 22.117 0.157 -17.149 1.00 51.19 203 PHE A N 1
ATOM 1603 C CA . PHE A 1 203 ? 21.653 0.726 -18.418 1.00 51.19 203 PHE A CA 1
ATOM 1604 C C . PHE A 1 203 ? 22.447 1.964 -18.845 1.00 51.19 203 PHE A C 1
ATOM 1606 O O . PHE A 1 203 ? 22.447 2.286 -20.035 1.00 51.19 203 PHE A O 1
ATOM 1613 N N . MET A 1 204 ? 23.146 2.641 -17.926 1.00 48.03 204 MET A N 1
ATOM 1614 C CA . MET A 1 204 ? 23.982 3.804 -18.261 1.00 48.03 204 MET A CA 1
ATOM 1615 C C . MET A 1 204 ? 25.343 3.459 -18.871 1.00 48.03 204 MET A C 1
ATOM 1617 O O . MET A 1 204 ? 25.999 4.343 -19.410 1.00 48.03 204 MET A O 1
ATOM 1621 N N . ARG A 1 205 ? 25.711 2.172 -18.972 1.00 52.00 205 ARG A N 1
ATOM 1622 C CA . ARG A 1 205 ? 26.842 1.765 -19.826 1.00 52.00 205 ARG A CA 1
ATOM 1623 C C . ARG A 1 205 ? 26.525 1.736 -21.331 1.00 52.00 205 ARG A C 1
ATOM 1625 O O . ARG A 1 205 ? 27.470 1.636 -22.105 1.00 52.00 205 ARG A O 1
ATOM 1632 N N . LEU A 1 206 ? 25.254 1.759 -21.773 1.00 44.59 206 LEU A N 1
ATOM 1633 C CA . LEU A 1 206 ? 24.885 1.257 -23.117 1.00 44.59 206 LEU A CA 1
ATOM 1634 C C . LEU A 1 206 ? 23.748 2.014 -23.874 1.00 44.59 206 LEU A C 1
ATOM 1636 O O . LEU A 1 206 ? 22.944 1.369 -24.537 1.00 44.59 206 LEU A O 1
ATOM 1640 N N . HIS A 1 207 ? 23.674 3.357 -23.881 1.00 41.53 207 HIS A N 1
ATOM 1641 C CA . HIS A 1 207 ? 22.802 4.154 -24.805 1.00 41.53 207 HIS A CA 1
ATOM 1642 C C . HIS A 1 207 ? 21.253 4.175 -24.515 1.00 41.53 207 HIS A C 1
ATOM 1644 O O . HIS A 1 207 ? 20.774 3.441 -23.637 1.00 41.53 207 HIS A O 1
ATOM 1650 N N . PRO A 1 208 ? 20.455 5.092 -25.146 1.00 48.69 208 PRO A N 1
ATOM 1651 C CA . PRO A 1 208 ? 19.304 5.779 -24.534 1.00 48.69 208 PRO A CA 1
ATOM 1652 C C . PRO A 1 208 ? 17.991 4.976 -24.456 1.00 48.69 208 PRO A C 1
ATOM 1654 O O . PRO A 1 208 ? 17.813 3.928 -25.068 1.00 48.69 208 PRO A O 1
ATOM 1657 N N . LEU A 1 209 ? 17.065 5.493 -23.638 1.00 53.31 209 LEU A N 1
ATOM 1658 C CA . LEU A 1 209 ? 15.943 4.794 -22.996 1.00 53.31 209 LEU A CA 1
ATOM 1659 C C . LEU A 1 209 ? 14.577 4.592 -23.727 1.00 53.31 209 LEU A C 1
ATOM 1661 O O . LEU A 1 209 ? 13.706 3.963 -23.107 1.00 53.31 209 LEU A O 1
ATOM 1665 N N . PRO A 1 210 ? 14.287 5.060 -24.959 1.00 41.12 210 PRO A N 1
ATOM 1666 C CA . PRO A 1 210 ? 12.919 5.032 -25.486 1.00 41.12 210 PRO A CA 1
ATOM 1667 C C . PRO A 1 210 ? 12.560 3.633 -26.020 1.00 41.12 210 PRO A C 1
ATOM 1669 O O . PRO A 1 210 ? 12.949 3.237 -27.109 1.00 41.12 210 PRO A O 1
ATOM 1672 N N . GLY A 1 211 ? 11.841 2.855 -25.208 1.00 51.97 211 GLY A N 1
ATOM 1673 C CA . GLY A 1 211 ? 11.425 1.469 -25.494 1.00 51.97 211 GLY A CA 1
ATOM 1674 C C . GLY A 1 211 ? 11.334 0.582 -24.241 1.00 51.97 211 GLY A C 1
ATOM 1675 O O . GLY A 1 211 ? 10.781 -0.513 -24.277 1.00 51.97 211 GLY A O 1
ATOM 1676 N N . ARG A 1 212 ? 11.848 1.067 -23.099 1.00 63.34 212 ARG A N 1
ATOM 1677 C CA . ARG A 1 212 ? 12.166 0.262 -21.904 1.00 63.34 212 ARG A CA 1
ATOM 1678 C C . ARG A 1 212 ? 11.128 0.269 -20.778 1.00 63.34 212 ARG A C 1
ATOM 1680 O O . ARG A 1 212 ? 11.314 -0.486 -19.830 1.00 63.34 212 ARG A O 1
ATOM 1687 N N . ARG A 1 213 ? 10.034 1.047 -20.843 1.00 71.62 213 ARG A N 1
ATOM 1688 C CA . ARG A 1 213 ? 9.037 1.069 -19.744 1.00 71.62 213 ARG A CA 1
ATOM 1689 C C . ARG A 1 213 ? 8.425 -0.314 -19.521 1.00 71.62 213 ARG A C 1
ATOM 1691 O O . ARG A 1 213 ? 8.400 -0.773 -18.390 1.00 71.62 213 ARG A O 1
ATOM 1698 N N . GLY A 1 214 ? 8.036 -1.014 -20.589 1.00 74.44 214 GLY A N 1
ATOM 1699 C CA . GLY A 1 214 ? 7.560 -2.399 -20.492 1.00 74.44 214 GLY A CA 1
ATOM 1700 C C . GLY A 1 214 ? 8.599 -3.340 -19.872 1.00 74.44 214 GLY A C 1
ATOM 1701 O O . GLY A 1 214 ? 8.263 -4.116 -18.988 1.00 74.44 214 GLY A O 1
ATOM 1702 N N . ASN A 1 215 ? 9.873 -3.213 -20.254 1.00 77.69 215 ASN A N 1
ATOM 1703 C CA . ASN A 1 215 ? 10.954 -4.038 -19.702 1.00 77.69 215 ASN A CA 1
ATOM 1704 C C . ASN A 1 215 ? 11.221 -3.742 -18.224 1.00 77.69 215 ASN A C 1
ATOM 1706 O O . ASN A 1 215 ? 11.442 -4.674 -17.459 1.00 77.69 215 ASN A O 1
ATOM 1710 N N . LEU A 1 216 ? 11.154 -2.474 -17.811 1.00 78.75 216 LEU A N 1
ATOM 1711 C CA . LEU A 1 216 ? 11.260 -2.082 -16.408 1.00 78.75 216 LEU A CA 1
ATOM 1712 C C . LEU A 1 216 ? 10.115 -2.684 -15.595 1.00 78.75 216 LEU A C 1
ATOM 1714 O O . LEU A 1 216 ? 10.369 -3.303 -14.572 1.00 78.75 216 LEU A O 1
ATOM 1718 N N . LEU A 1 217 ? 8.876 -2.567 -16.079 1.00 86.12 217 LEU A N 1
ATOM 1719 C CA . LEU A 1 217 ? 7.715 -3.162 -15.420 1.00 86.12 217 LEU A CA 1
ATOM 1720 C C . LEU A 1 217 ? 7.851 -4.688 -15.300 1.00 86.12 217 LEU A C 1
ATOM 1722 O O . LEU A 1 217 ? 7.611 -5.235 -14.228 1.00 86.12 217 LEU A O 1
ATOM 1726 N N . LYS A 1 218 ? 8.298 -5.368 -16.365 1.00 87.12 218 LYS A N 1
ATOM 1727 C CA . LYS A 1 218 ? 8.582 -6.813 -16.358 1.00 87.12 218 LYS A CA 1
ATOM 1728 C C . LYS A 1 218 ? 9.676 -7.181 -15.355 1.00 87.12 218 LYS A C 1
ATOM 1730 O O . LYS A 1 218 ? 9.504 -8.128 -14.596 1.00 87.12 218 LYS A O 1
ATOM 1735 N N . ALA A 1 219 ? 10.778 -6.434 -15.331 1.00 84.19 219 ALA A N 1
ATOM 1736 C CA . ALA A 1 219 ? 11.884 -6.662 -14.405 1.00 84.19 219 ALA A CA 1
ATOM 1737 C C . ALA A 1 219 ? 11.464 -6.423 -12.948 1.00 84.19 219 ALA A C 1
ATOM 1739 O O . ALA A 1 219 ? 11.774 -7.234 -12.083 1.00 84.19 219 ALA A O 1
ATOM 1740 N N . THR A 1 220 ? 10.706 -5.355 -12.679 1.00 84.94 220 THR A N 1
ATOM 1741 C CA . THR A 1 220 ? 10.146 -5.085 -11.349 1.00 84.94 220 THR A CA 1
ATOM 1742 C C . THR A 1 220 ? 9.190 -6.186 -10.916 1.00 84.94 220 THR A C 1
ATOM 1744 O O . THR A 1 220 ? 9.294 -6.652 -9.788 1.00 84.94 220 THR A O 1
ATOM 1747 N N . GLN A 1 221 ? 8.304 -6.648 -11.800 1.00 92.06 221 GLN A N 1
ATOM 1748 C CA . GLN A 1 221 ? 7.363 -7.713 -11.464 1.00 92.06 221 GLN A CA 1
ATOM 1749 C C . GLN A 1 221 ? 8.068 -9.039 -11.157 1.00 92.06 221 GLN A C 1
ATOM 1751 O O . GLN A 1 221 ? 7.677 -9.726 -10.218 1.00 92.06 221 GLN A O 1
ATOM 1756 N N . LYS A 1 222 ? 9.129 -9.364 -11.907 1.00 90.44 222 LYS A N 1
ATOM 1757 C CA . LYS A 1 222 ? 9.983 -10.528 -11.646 1.00 90.44 222 LYS A CA 1
ATOM 1758 C C . LYS A 1 222 ? 10.652 -10.442 -10.270 1.00 90.44 222 LYS A C 1
ATOM 1760 O O . LYS A 1 222 ? 10.540 -11.373 -9.484 1.00 90.44 222 LYS A O 1
ATOM 1765 N N . GLU A 1 223 ? 11.289 -9.313 -9.960 1.00 85.44 223 GLU A N 1
ATOM 1766 C CA . GLU A 1 223 ? 11.922 -9.085 -8.652 1.00 85.44 223 GLU A CA 1
ATOM 1767 C C . GLU A 1 223 ? 10.903 -9.227 -7.511 1.00 85.44 223 GLU A C 1
ATOM 1769 O O . GLU A 1 223 ? 11.156 -9.894 -6.515 1.00 85.44 223 GLU A O 1
ATOM 1774 N N . VAL A 1 224 ? 9.715 -8.631 -7.656 1.00 87.50 224 VAL A N 1
ATOM 1775 C CA . VAL A 1 224 ? 8.648 -8.733 -6.650 1.00 87.50 224 VAL A CA 1
ATOM 1776 C C . VAL A 1 224 ? 8.195 -10.179 -6.463 1.00 87.50 224 VAL A C 1
ATOM 1778 O O . VAL A 1 224 ? 7.965 -10.589 -5.328 1.00 87.50 224 VAL A O 1
ATOM 1781 N N . GLU A 1 225 ? 8.071 -10.960 -7.536 1.00 92.62 225 GLU A N 1
ATOM 1782 C CA . GLU A 1 225 ? 7.746 -12.382 -7.427 1.00 92.62 225 GLU A CA 1
ATOM 1783 C C . GLU A 1 225 ? 8.814 -13.142 -6.631 1.00 92.62 225 GLU A C 1
ATOM 1785 O O . GLU A 1 225 ? 8.475 -13.869 -5.699 1.00 92.62 225 GLU A O 1
ATOM 1790 N N . GLU A 1 226 ? 10.097 -12.927 -6.918 1.00 89.12 226 GLU A N 1
ATOM 1791 C CA . GLU A 1 226 ? 11.199 -13.550 -6.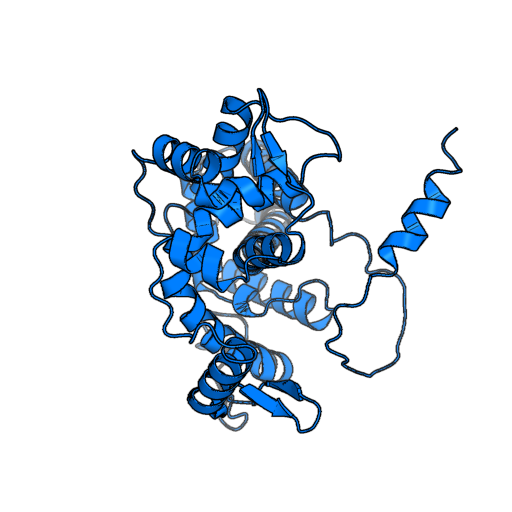173 1.00 89.12 226 GLU A CA 1
ATOM 1792 C C . GLU A 1 226 ? 11.180 -13.154 -4.683 1.00 89.12 226 GLU A C 1
ATOM 1794 O O . GLU A 1 226 ? 11.363 -13.998 -3.797 1.00 89.12 226 GLU A O 1
ATOM 1799 N N . LEU A 1 227 ? 10.879 -11.887 -4.381 1.00 84.25 227 LEU A N 1
ATOM 1800 C CA . LEU A 1 227 ? 10.737 -11.385 -3.011 1.00 84.25 227 LEU A CA 1
ATOM 1801 C C . LEU A 1 227 ? 9.498 -11.949 -2.293 1.00 84.25 227 LEU A C 1
ATOM 1803 O O . LEU A 1 227 ? 9.551 -12.169 -1.083 1.00 84.25 227 LEU A O 1
ATOM 1807 N N . LEU A 1 228 ? 8.393 -12.198 -3.002 1.00 85.00 228 LEU A N 1
ATOM 1808 C CA . LEU A 1 228 ? 7.207 -12.865 -2.447 1.00 85.00 228 LEU A CA 1
ATOM 1809 C C . LEU A 1 228 ? 7.498 -14.336 -2.144 1.00 85.00 228 LEU A C 1
ATOM 1811 O O . LEU A 1 228 ? 7.184 -14.819 -1.060 1.00 85.00 228 LEU A O 1
ATOM 1815 N N . MET A 1 229 ? 8.147 -15.037 -3.074 1.00 88.12 229 MET A N 1
ATOM 1816 C CA . MET A 1 229 ? 8.491 -16.455 -2.930 1.00 88.12 229 MET A CA 1
ATOM 1817 C C . MET A 1 229 ? 9.494 -16.697 -1.798 1.00 88.12 229 MET A C 1
ATOM 1819 O O . MET A 1 229 ? 9.429 -17.715 -1.113 1.00 88.12 229 MET A O 1
ATOM 1823 N N . SER A 1 230 ? 10.387 -15.738 -1.556 1.00 85.19 230 SER A N 1
ATOM 1824 C CA . SER A 1 230 ? 11.314 -15.740 -0.416 1.00 85.19 230 SER A CA 1
ATOM 1825 C C . SER A 1 230 ? 10.722 -15.145 0.869 1.00 85.19 230 SER A C 1
ATOM 1827 O O . SER A 1 230 ? 11.424 -15.054 1.874 1.00 85.19 230 SER A O 1
ATOM 1829 N N . SER A 1 231 ? 9.439 -14.758 0.867 1.00 83.19 231 SER A N 1
ATOM 1830 C CA . SER A 1 231 ? 8.736 -14.135 2.003 1.00 83.19 231 SER A CA 1
ATOM 1831 C C . SER A 1 231 ? 9.373 -12.832 2.516 1.00 83.19 231 SER A C 1
ATOM 1833 O O . SER A 1 231 ? 9.103 -12.398 3.635 1.00 83.19 231 SER A O 1
ATOM 1835 N N . VAL A 1 232 ? 10.206 -12.179 1.697 1.00 77.81 232 VAL A N 1
ATOM 1836 C CA . VAL A 1 232 ? 10.799 -10.862 1.988 1.00 77.81 232 VAL A CA 1
ATOM 1837 C C . VAL A 1 232 ? 9.722 -9.781 1.985 1.00 77.81 232 VAL A C 1
ATOM 1839 O O . VAL A 1 232 ? 9.732 -8.858 2.801 1.00 77.81 232 VAL A O 1
ATOM 1842 N N . ILE A 1 233 ? 8.784 -9.899 1.050 1.00 81.44 233 ILE A N 1
ATOM 1843 C CA . ILE A 1 233 ? 7.542 -9.136 1.032 1.00 81.44 233 ILE A CA 1
ATOM 1844 C C . ILE A 1 233 ? 6.376 -10.112 1.122 1.00 81.44 233 ILE A C 1
ATOM 1846 O O . ILE A 1 233 ? 6.503 -11.293 0.813 1.00 81.44 233 ILE A O 1
ATOM 1850 N N . THR A 1 234 ? 5.233 -9.613 1.574 1.00 82.31 234 THR A N 1
ATOM 1851 C CA . THR A 1 234 ? 4.099 -10.459 1.966 1.00 82.31 234 THR A CA 1
ATOM 1852 C C . THR A 1 234 ? 2.816 -10.120 1.229 1.00 82.31 234 THR A C 1
ATOM 1854 O O . THR A 1 234 ? 1.868 -10.895 1.301 1.00 82.31 234 THR A O 1
ATOM 1857 N N . HIS A 1 235 ? 2.759 -8.987 0.520 1.00 85.69 235 HIS A N 1
ATOM 1858 C CA . HIS A 1 235 ? 1.525 -8.518 -0.092 1.00 85.69 235 HIS A CA 1
ATOM 1859 C C . HIS A 1 235 ? 1.513 -8.722 -1.618 1.00 85.69 235 HIS A C 1
ATOM 1861 O O . HIS A 1 235 ? 2.202 -7.995 -2.336 1.00 85.69 235 HIS A O 1
ATOM 1867 N N . PRO A 1 236 ? 0.680 -9.628 -2.166 1.00 89.75 236 PRO A N 1
ATOM 1868 C CA . PRO A 1 236 ? 0.691 -9.927 -3.601 1.00 89.75 236 PRO A CA 1
ATOM 1869 C C . PRO A 1 236 ? 0.241 -8.778 -4.508 1.00 89.75 236 PRO A C 1
ATOM 1871 O O . PRO A 1 236 ? 0.628 -8.739 -5.670 1.00 89.75 236 PRO A O 1
ATOM 1874 N N . TYR A 1 237 ? -0.516 -7.798 -3.992 1.00 88.75 237 TYR A N 1
ATOM 1875 C CA . TYR A 1 237 ? -0.809 -6.557 -4.735 1.00 88.75 237 TYR A CA 1
ATOM 1876 C C . TYR A 1 237 ? 0.455 -5.825 -5.202 1.00 88.75 237 TYR A C 1
ATOM 1878 O O . TYR A 1 237 ? 0.418 -5.116 -6.206 1.00 88.75 237 TYR A O 1
ATOM 1886 N N . SER A 1 238 ? 1.598 -6.058 -4.547 1.00 87.75 238 SER A N 1
ATOM 1887 C CA . SER A 1 238 ? 2.869 -5.522 -5.009 1.00 87.75 238 SER A CA 1
ATOM 1888 C C . SER A 1 238 ? 3.279 -6.027 -6.398 1.00 87.75 238 SER A C 1
ATOM 1890 O O . SER A 1 238 ? 4.208 -5.451 -6.944 1.00 87.75 238 SER A O 1
ATOM 1892 N N . LEU A 1 239 ? 2.612 -7.037 -6.983 1.00 91.62 239 LEU A N 1
ATOM 1893 C CA . LEU A 1 239 ? 2.783 -7.515 -8.370 1.00 91.62 239 LEU A CA 1
ATOM 1894 C C . LEU A 1 239 ? 2.026 -6.681 -9.419 1.00 91.62 239 LEU A C 1
ATOM 1896 O O . LEU A 1 239 ? 2.132 -6.965 -10.614 1.00 91.62 239 LEU A O 1
ATOM 1900 N N . SER A 1 240 ? 1.227 -5.695 -9.002 1.00 91.31 240 SER A N 1
ATOM 1901 C CA . SER A 1 240 ? 0.385 -4.905 -9.902 1.00 91.31 240 SER A CA 1
ATOM 1902 C C . SER A 1 240 ? 1.210 -4.008 -10.833 1.00 91.31 240 SER A C 1
ATOM 1904 O O . SER A 1 240 ? 1.952 -3.130 -10.391 1.00 91.31 240 SER A O 1
ATOM 1906 N N . LEU A 1 241 ? 1.021 -4.187 -12.146 1.00 91.31 241 LEU A N 1
ATOM 1907 C CA . LEU A 1 241 ? 1.619 -3.323 -13.171 1.00 91.31 241 LEU A CA 1
ATOM 1908 C C . LEU A 1 241 ? 1.053 -1.898 -13.144 1.00 91.31 241 LEU A C 1
ATOM 1910 O O . LEU A 1 241 ? 1.758 -0.951 -13.512 1.00 91.31 241 LEU A O 1
ATOM 1914 N N . ASP A 1 242 ? -0.200 -1.745 -12.716 1.00 90.00 242 ASP A N 1
ATOM 1915 C CA . ASP A 1 242 ? -0.848 -0.441 -12.584 1.00 90.00 242 ASP A CA 1
ATOM 1916 C C . ASP A 1 242 ? -0.197 0.350 -11.450 1.00 90.00 242 ASP A C 1
ATOM 1918 O O . ASP A 1 242 ? 0.203 1.493 -11.657 1.00 90.00 242 ASP A O 1
ATOM 1922 N N . MET A 1 243 ? 0.055 -0.303 -10.311 1.00 89.81 243 MET A N 1
ATOM 1923 C CA . MET A 1 243 ? 0.763 0.292 -9.174 1.00 89.81 243 MET A CA 1
ATOM 1924 C C . MET A 1 243 ? 2.192 0.710 -9.553 1.00 89.81 243 MET A C 1
ATOM 1926 O O . MET A 1 243 ? 2.648 1.797 -9.214 1.00 89.81 243 MET A O 1
ATOM 1930 N N . TYR A 1 244 ? 2.923 -0.106 -10.319 1.00 89.19 244 TYR A N 1
ATOM 1931 C CA . TYR A 1 244 ? 4.239 0.307 -10.824 1.00 89.19 244 TYR A CA 1
ATOM 1932 C C . TYR A 1 244 ? 4.150 1.511 -11.759 1.00 89.19 244 TYR A C 1
ATOM 1934 O O . TYR A 1 244 ? 5.005 2.397 -11.739 1.00 89.19 244 TYR A O 1
ATOM 1942 N N . SER A 1 245 ? 3.125 1.543 -12.606 1.00 88.88 245 SER A N 1
ATOM 1943 C CA . SER A 1 245 ? 2.919 2.640 -13.543 1.00 88.88 245 SER A CA 1
ATOM 1944 C C . SER A 1 245 ? 2.589 3.938 -12.814 1.00 88.88 245 SER A C 1
ATOM 1946 O O . SER A 1 245 ? 3.150 4.975 -13.179 1.00 88.88 245 SER A O 1
ATOM 1948 N N . ALA A 1 246 ? 1.758 3.859 -11.776 1.00 90.12 246 ALA A N 1
ATOM 1949 C CA . ALA A 1 246 ? 1.445 4.946 -10.862 1.00 90.12 246 ALA A CA 1
ATOM 1950 C C . ALA A 1 246 ? 2.686 5.414 -10.095 1.00 90.12 246 ALA A C 1
ATOM 1952 O O . ALA A 1 246 ? 2.969 6.612 -10.064 1.00 90.12 246 ALA A O 1
ATOM 1953 N N . ALA A 1 247 ? 3.497 4.482 -9.588 1.00 87.19 247 ALA A N 1
ATOM 1954 C CA . ALA A 1 247 ? 4.753 4.792 -8.917 1.00 87.19 247 ALA A CA 1
ATOM 1955 C C . ALA A 1 247 ? 5.716 5.562 -9.825 1.00 87.19 247 ALA A C 1
ATOM 1957 O O . ALA A 1 247 ? 6.209 6.617 -9.437 1.00 87.19 247 ALA A O 1
ATOM 1958 N N . LEU A 1 248 ? 5.954 5.098 -11.057 1.00 84.50 248 LEU A N 1
ATOM 1959 C CA . LEU A 1 248 ? 6.827 5.811 -12.002 1.00 84.50 248 LEU A CA 1
ATOM 1960 C C . LEU A 1 248 ? 6.308 7.211 -12.313 1.00 84.50 248 LEU A C 1
ATOM 1962 O O . LEU A 1 248 ? 7.092 8.153 -12.346 1.00 84.50 248 LEU A O 1
ATOM 1966 N N . GLN A 1 249 ? 5.002 7.353 -12.541 1.00 86.50 249 GLN A N 1
ATOM 1967 C CA . GLN A 1 249 ? 4.407 8.655 -12.830 1.00 86.50 249 GLN A CA 1
ATOM 1968 C C . GLN A 1 249 ? 4.497 9.594 -11.623 1.00 86.50 249 GLN A C 1
ATOM 1970 O O . GLN A 1 249 ? 4.844 10.759 -11.799 1.00 86.50 249 GLN A O 1
ATOM 1975 N N . SER A 1 250 ? 4.260 9.093 -10.407 1.00 86.44 250 SER A N 1
ATOM 1976 C CA . SER A 1 250 ? 4.410 9.864 -9.169 1.00 86.44 250 SER A CA 1
ATOM 1977 C C . SER A 1 250 ? 5.849 10.341 -8.992 1.00 86.44 250 SER A C 1
ATOM 1979 O O . SER A 1 250 ? 6.084 11.532 -8.814 1.00 86.44 250 SER A O 1
ATOM 1981 N N . LEU A 1 251 ? 6.820 9.437 -9.130 1.00 80.56 251 LEU A N 1
ATOM 1982 C CA . LEU A 1 251 ? 8.236 9.770 -9.006 1.00 80.56 251 LEU A CA 1
ATOM 1983 C C . LEU A 1 251 ? 8.683 10.765 -10.090 1.00 80.56 251 LEU A C 1
ATOM 1985 O O . LEU A 1 251 ? 9.435 11.686 -9.794 1.00 80.56 251 LEU A O 1
ATOM 1989 N N . SER A 1 252 ? 8.201 10.635 -11.330 1.00 80.88 252 SER A N 1
ATOM 1990 C CA . SER A 1 252 ? 8.437 11.640 -12.375 1.00 80.88 252 SER A CA 1
ATOM 1991 C C . SER A 1 252 ? 7.806 12.993 -12.045 1.00 80.88 252 SER A C 1
ATOM 1993 O O . SER A 1 252 ? 8.437 14.010 -12.296 1.00 80.88 252 SER A O 1
ATOM 1995 N N . HIS A 1 253 ? 6.593 13.020 -11.484 1.00 83.19 253 HIS A N 1
ATOM 1996 C CA . HIS A 1 253 ? 5.906 14.263 -11.117 1.00 83.19 253 HIS A CA 1
ATOM 1997 C C . HIS A 1 253 ? 6.583 14.990 -9.950 1.00 83.19 253 HIS A C 1
ATOM 1999 O O . HIS A 1 253 ? 6.552 16.210 -9.875 1.00 83.19 253 HIS A O 1
ATOM 2005 N N . MET A 1 254 ? 7.220 14.243 -9.050 1.00 79.56 254 MET A N 1
ATOM 2006 C CA . MET A 1 254 ? 8.041 14.788 -7.967 1.00 79.56 254 MET A CA 1
ATOM 2007 C C . MET A 1 254 ? 9.471 15.143 -8.427 1.00 79.56 254 MET A C 1
ATOM 2009 O O . MET A 1 254 ? 10.359 15.276 -7.591 1.00 79.56 254 MET A O 1
ATOM 2013 N N . ASP A 1 255 ? 9.706 15.231 -9.743 1.00 74.88 255 ASP A N 1
ATOM 2014 C CA . ASP A 1 255 ? 10.995 15.505 -10.396 1.00 74.88 255 ASP A CA 1
ATOM 2015 C C . ASP A 1 255 ? 12.127 14.518 -10.070 1.00 74.88 255 ASP A C 1
ATOM 2017 O O . ASP A 1 255 ? 13.292 14.736 -10.398 1.00 74.88 255 ASP A O 1
ATOM 2021 N N . PHE A 1 256 ? 11.799 13.362 -9.499 1.00 70.56 256 PHE A N 1
ATOM 2022 C CA . PHE A 1 256 ? 12.789 12.353 -9.132 1.00 70.56 256 PHE A CA 1
ATOM 2023 C C . PHE A 1 256 ? 13.249 11.482 -10.298 1.00 70.56 256 PHE A C 1
ATOM 2025 O O . PHE A 1 256 ? 14.321 10.881 -10.249 1.00 70.56 256 PHE A O 1
ATOM 2032 N N . LEU A 1 257 ? 12.421 11.382 -11.337 1.00 67.12 257 LEU A N 1
ATOM 2033 C CA . LEU A 1 257 ? 12.713 10.657 -12.574 1.00 67.12 257 LEU A CA 1
ATOM 2034 C C . LEU A 1 257 ? 12.700 11.615 -13.766 1.00 67.12 257 LEU A C 1
ATOM 2036 O O . LEU A 1 257 ? 12.114 11.316 -14.809 1.00 67.12 257 LEU A O 1
ATOM 2040 N N . ASN A 1 258 ? 13.315 12.789 -13.610 1.00 66.50 258 ASN A N 1
ATOM 2041 C CA . ASN A 1 258 ? 13.465 13.722 -14.713 1.00 66.50 258 ASN A CA 1
ATOM 2042 C C . ASN A 1 258 ? 14.586 13.249 -15.645 1.00 66.50 258 ASN A C 1
ATOM 2044 O O . ASN A 1 258 ? 15.769 13.374 -15.351 1.00 66.50 258 ASN A O 1
ATOM 2048 N N . PHE A 1 259 ? 14.222 12.722 -16.812 1.00 56.78 259 PHE A N 1
ATOM 2049 C CA . PHE A 1 259 ? 15.184 12.199 -17.787 1.00 56.78 259 PHE A CA 1
ATOM 2050 C C . PHE A 1 259 ? 16.130 13.259 -18.382 1.00 56.78 259 PHE A C 1
ATOM 2052 O O . PHE A 1 259 ? 17.088 12.879 -19.054 1.00 56.78 259 PHE A O 1
ATOM 2059 N N . LYS A 1 260 ? 15.891 14.550 -18.118 1.00 55.34 260 LYS A N 1
ATOM 2060 C CA . LYS A 1 260 ? 16.753 15.666 -18.528 1.00 55.34 260 LYS A CA 1
ATOM 2061 C C . LYS A 1 260 ? 17.841 16.022 -17.503 1.00 55.34 260 LYS A C 1
ATOM 2063 O O . LYS A 1 260 ? 18.752 16.750 -17.869 1.00 55.34 260 LYS A O 1
ATOM 2068 N N . GLN A 1 261 ? 17.746 15.540 -16.261 1.00 60.19 261 GLN A N 1
ATOM 2069 C CA . GLN A 1 261 ? 18.765 15.768 -15.228 1.00 60.19 261 GLN A CA 1
ATOM 2070 C C . GLN A 1 261 ? 20.024 14.930 -15.470 1.00 60.19 261 GLN A C 1
ATOM 2072 O O . GLN A 1 261 ? 19.961 13.860 -16.091 1.00 60.19 261 GLN A O 1
ATOM 2077 N N . GLU A 1 262 ? 21.150 15.403 -14.933 1.00 63.53 262 GLU A N 1
ATOM 2078 C CA . GLU A 1 262 ? 22.409 14.662 -14.936 1.00 63.53 262 GLU A CA 1
ATOM 2079 C C . GLU A 1 262 ? 22.277 13.339 -14.161 1.00 63.53 262 GLU A C 1
ATOM 2081 O O . GLU A 1 262 ? 21.443 13.161 -13.269 1.00 63.53 262 GLU A O 1
ATOM 2086 N N . GLU A 1 263 ? 23.079 12.351 -14.548 1.00 63.53 263 GLU A N 1
ATOM 2087 C CA . GLU A 1 263 ? 23.079 11.003 -13.973 1.00 63.53 263 GLU A CA 1
ATOM 2088 C C . GLU A 1 263 ? 23.263 10.997 -12.450 1.00 63.53 263 GLU A C 1
ATOM 2090 O O . GLU A 1 263 ? 22.485 10.346 -11.745 1.00 63.53 263 GLU A O 1
ATOM 2095 N N . GLU A 1 264 ? 24.229 11.759 -11.941 1.00 61.53 264 GLU A N 1
ATOM 2096 C CA . GLU A 1 264 ? 24.537 11.824 -10.511 1.00 61.53 264 GLU A CA 1
ATOM 2097 C C . GLU A 1 264 ? 23.381 12.418 -9.698 1.00 61.53 264 GLU A C 1
ATOM 2099 O O . GLU A 1 264 ? 23.031 11.899 -8.634 1.00 61.53 264 GLU A O 1
ATOM 2104 N N . GLU A 1 265 ? 22.723 13.447 -10.234 1.00 61.16 265 GLU A N 1
ATOM 2105 C CA . GLU A 1 265 ? 21.570 14.097 -9.609 1.00 61.16 265 GLU A CA 1
ATOM 2106 C C . GLU A 1 265 ? 20.376 13.131 -9.515 1.00 61.16 265 GLU A C 1
ATOM 2108 O O . GLU A 1 265 ? 19.772 12.966 -8.450 1.00 61.16 265 GLU A O 1
ATOM 2113 N N . ARG A 1 266 ? 20.096 12.381 -10.589 1.00 63.12 266 ARG A N 1
ATOM 2114 C CA . ARG A 1 266 ? 19.025 11.366 -10.611 1.00 63.12 266 ARG A CA 1
ATOM 2115 C C . ARG A 1 266 ? 19.296 10.212 -9.658 1.00 63.12 266 ARG A C 1
ATOM 2117 O O . ARG A 1 266 ? 18.403 9.794 -8.918 1.00 63.12 266 ARG A O 1
ATOM 2124 N N . ILE A 1 267 ? 20.521 9.685 -9.653 1.00 63.91 267 ILE A N 1
ATOM 2125 C CA . ILE A 1 267 ? 20.918 8.624 -8.719 1.00 63.91 267 ILE A CA 1
ATOM 2126 C C . ILE A 1 267 ? 20.801 9.134 -7.280 1.00 63.91 267 ILE A C 1
ATOM 2128 O O . ILE A 1 267 ? 20.279 8.411 -6.429 1.00 63.91 267 ILE A O 1
ATOM 2132 N N . SER A 1 268 ? 21.212 10.374 -7.005 1.00 63.09 268 SER A N 1
ATOM 2133 C CA . SER A 1 268 ? 21.058 11.011 -5.694 1.00 63.09 268 SER A CA 1
ATOM 2134 C C . SER A 1 268 ? 19.589 11.075 -5.268 1.00 63.09 268 SER A C 1
ATOM 2136 O O . SER A 1 268 ? 19.257 10.594 -4.181 1.00 63.09 268 SER A O 1
ATOM 2138 N N . HIS A 1 269 ? 18.681 11.538 -6.134 1.00 62.72 269 HIS A N 1
ATOM 2139 C CA . HIS A 1 269 ? 17.240 11.556 -5.857 1.00 62.72 269 HIS A CA 1
ATOM 2140 C C . HIS A 1 269 ? 16.683 10.155 -5.583 1.00 62.72 269 HIS A C 1
ATOM 2142 O O . HIS A 1 269 ? 16.013 9.941 -4.572 1.00 62.72 269 HIS A O 1
ATOM 2148 N N . ILE A 1 270 ? 17.035 9.157 -6.395 1.00 63.47 270 ILE A N 1
ATOM 2149 C CA . ILE A 1 270 ? 16.598 7.767 -6.186 1.00 63.47 270 ILE A CA 1
ATOM 2150 C C . ILE A 1 270 ? 17.158 7.192 -4.884 1.00 63.47 270 ILE A C 1
ATOM 2152 O O . ILE A 1 270 ? 16.452 6.477 -4.170 1.00 63.47 270 ILE A O 1
ATOM 2156 N N . LEU A 1 271 ? 18.402 7.506 -4.522 1.00 64.31 271 LEU A N 1
ATOM 2157 C CA . LEU A 1 271 ? 18.991 7.098 -3.248 1.00 64.31 271 LEU A CA 1
ATOM 2158 C C . LEU A 1 271 ? 18.329 7.799 -2.060 1.00 64.31 271 LEU A C 1
ATOM 2160 O O . LEU A 1 271 ? 18.143 7.159 -1.023 1.00 64.31 271 LEU A O 1
ATOM 2164 N N . GLN A 1 272 ? 17.934 9.065 -2.199 1.00 62.53 272 GLN A N 1
ATO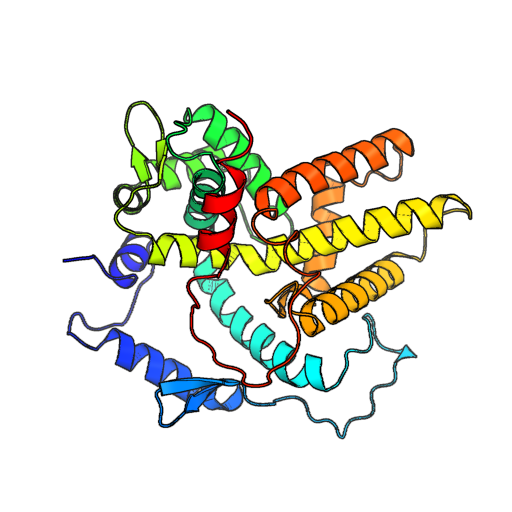M 2165 C CA . GLN A 1 272 ? 17.186 9.803 -1.183 1.00 62.53 272 GLN A CA 1
ATOM 2166 C C . GLN A 1 272 ? 15.777 9.239 -1.010 1.00 62.53 272 GLN A C 1
ATOM 2168 O O . GLN A 1 272 ? 15.403 8.915 0.112 1.00 62.53 272 GLN A O 1
ATOM 2173 N N . ILE A 1 273 ? 15.034 9.002 -2.091 1.00 63.69 273 ILE A N 1
ATOM 2174 C CA . ILE A 1 273 ? 13.717 8.346 -2.060 1.00 63.69 273 ILE A CA 1
ATOM 2175 C C . ILE A 1 273 ? 13.850 6.965 -1.470 1.00 63.69 273 ILE A C 1
ATOM 2177 O O . ILE A 1 273 ? 13.109 6.609 -0.569 1.00 63.69 273 ILE A O 1
ATOM 2181 N N . ARG A 1 274 ? 14.848 6.193 -1.896 1.00 65.19 274 ARG A N 1
ATOM 2182 C CA . ARG A 1 274 ? 15.137 4.906 -1.284 1.00 65.19 274 ARG A CA 1
ATOM 2183 C C . ARG A 1 274 ? 15.439 5.080 0.190 1.00 65.19 274 ARG A C 1
ATOM 2185 O O . ARG A 1 274 ? 14.973 4.260 0.950 1.00 65.19 274 ARG A O 1
ATOM 2192 N N . LYS A 1 275 ? 16.202 6.078 0.634 1.00 62.16 275 LYS A N 1
ATOM 2193 C CA . LYS A 1 275 ? 16.469 6.320 2.063 1.00 62.16 275 LYS A CA 1
ATOM 2194 C C . LYS A 1 275 ? 15.190 6.692 2.807 1.00 62.16 275 LYS A C 1
ATOM 2196 O O . LYS A 1 275 ? 15.028 6.235 3.931 1.00 62.16 275 LYS A O 1
ATOM 2201 N N . ILE A 1 276 ? 14.294 7.453 2.187 1.00 58.59 276 ILE A N 1
ATOM 2202 C CA . ILE A 1 276 ? 13.018 7.897 2.747 1.00 58.59 276 ILE A CA 1
ATOM 2203 C C . ILE A 1 276 ? 12.020 6.739 2.792 1.00 58.59 276 ILE A C 1
ATOM 2205 O O . ILE A 1 276 ? 11.584 6.364 3.871 1.00 58.59 276 ILE A O 1
ATOM 2209 N N . LEU A 1 277 ? 11.736 6.094 1.663 1.00 62.66 277 LEU A N 1
ATOM 2210 C CA . LEU A 1 277 ? 10.917 4.890 1.564 1.00 62.66 277 LEU A CA 1
ATOM 2211 C C . LEU A 1 277 ? 11.505 3.747 2.385 1.00 62.66 277 LEU A C 1
ATOM 2213 O O . LEU A 1 277 ? 10.765 3.009 3.014 1.00 62.66 277 LEU A O 1
ATOM 2217 N N . LYS A 1 278 ? 12.834 3.600 2.443 1.00 61.06 278 LYS A N 1
ATOM 2218 C CA . LYS A 1 278 ? 13.468 2.681 3.388 1.00 61.06 278 LYS A CA 1
ATOM 2219 C C . LYS A 1 278 ? 13.326 3.192 4.799 1.00 61.06 278 LYS A C 1
ATOM 2221 O O . LYS A 1 278 ? 13.232 2.361 5.656 1.00 61.06 278 LYS A O 1
ATOM 2226 N N . LYS A 1 279 ? 13.296 4.473 5.133 1.00 57.06 279 LYS A N 1
ATOM 2227 C CA . LYS A 1 279 ? 12.950 4.871 6.507 1.00 57.06 279 LYS A CA 1
ATOM 2228 C C . LYS A 1 279 ? 11.505 4.467 6.830 1.00 57.06 279 LYS A C 1
ATOM 2230 O O . LYS A 1 279 ? 11.251 3.985 7.924 1.00 57.06 279 LYS A O 1
ATOM 2235 N N . PHE A 1 280 ? 10.622 4.537 5.837 1.00 50.16 280 PHE A N 1
ATOM 2236 C CA . PHE A 1 280 ? 9.264 4.000 5.889 1.00 50.16 280 PHE A CA 1
ATOM 2237 C C . PHE A 1 280 ? 9.182 2.458 5.771 1.00 50.16 280 PHE A C 1
ATOM 2239 O O . PHE A 1 280 ? 8.120 1.905 6.018 1.00 50.16 280 PHE A O 1
ATOM 2246 N N . GLY A 1 281 ? 10.272 1.753 5.416 1.00 43.84 281 GLY A N 1
ATOM 2247 C CA . GLY A 1 281 ? 10.284 0.303 5.131 1.00 43.84 281 GLY A CA 1
ATOM 2248 C C . GLY A 1 281 ? 11.423 -0.538 5.755 1.00 43.84 281 GLY A C 1
ATOM 2249 O O . GLY A 1 281 ? 11.396 -1.761 5.684 1.00 43.84 281 GLY A O 1
ATOM 2250 N N . LYS A 1 282 ? 12.440 0.059 6.394 1.00 41.97 282 LYS A N 1
ATOM 2251 C CA . LYS A 1 282 ? 13.633 -0.563 7.030 1.00 41.97 282 LYS A CA 1
ATOM 2252 C C . LYS A 1 282 ? 13.324 -1.132 8.406 1.00 41.97 282 LYS A C 1
ATOM 2254 O O . LYS A 1 282 ? 14.247 -1.614 9.053 1.00 41.97 282 LYS A O 1
ATOM 2259 N N . LEU A 1 283 ? 12.066 -1.152 8.822 1.00 42.56 283 LEU A N 1
ATOM 2260 C CA . LEU A 1 283 ? 11.669 -2.037 9.904 1.00 42.56 283 LEU A CA 1
ATOM 2261 C C . LEU A 1 283 ? 11.556 -3.513 9.469 1.00 42.56 283 LEU A C 1
ATOM 2263 O O . LEU A 1 283 ? 11.418 -4.340 10.355 1.00 42.56 283 LEU A O 1
ATOM 2267 N N . GLU A 1 284 ? 11.714 -3.893 8.183 1.00 41.34 284 GLU A N 1
ATOM 2268 C CA . GLU A 1 284 ? 11.592 -5.327 7.802 1.00 41.34 284 GLU A CA 1
ATOM 2269 C C . GLU A 1 284 ? 12.660 -5.922 6.843 1.00 41.34 284 GLU A C 1
ATOM 2271 O O . GLU A 1 284 ? 12.706 -7.134 6.679 1.00 41.34 284 GLU A O 1
ATOM 2276 N N . LEU A 1 285 ? 13.602 -5.163 6.260 1.00 34.03 285 LEU A N 1
ATOM 2277 C CA . LEU A 1 285 ? 14.488 -5.688 5.185 1.00 34.03 285 LEU A CA 1
ATOM 2278 C C . LEU A 1 285 ? 15.945 -6.037 5.587 1.00 34.03 285 LEU A C 1
ATOM 2280 O O . LEU A 1 285 ? 16.847 -5.954 4.751 1.00 34.03 285 LEU A O 1
ATOM 2284 N N . LYS A 1 286 ? 16.225 -6.399 6.849 1.00 32.62 286 LYS A N 1
ATOM 2285 C CA . LYS A 1 286 ? 17.580 -6.816 7.301 1.00 32.62 286 LYS A CA 1
ATOM 2286 C C . LYS A 1 286 ? 17.689 -8.249 7.861 1.00 32.62 286 LYS A C 1
ATOM 2288 O O . LYS A 1 286 ? 18.794 -8.646 8.210 1.00 32.62 286 LYS A O 1
ATOM 2293 N N . ASN A 1 287 ? 16.602 -9.027 7.898 1.00 36.62 287 ASN A N 1
ATOM 2294 C CA . ASN A 1 287 ? 16.508 -10.263 8.698 1.00 36.62 287 ASN A CA 1
ATOM 2295 C C . ASN A 1 287 ? 16.514 -11.594 7.915 1.00 36.62 287 ASN A C 1
ATOM 2297 O O . ASN A 1 287 ? 16.074 -12.601 8.452 1.00 36.62 287 ASN A O 1
ATOM 2301 N N . ILE A 1 288 ? 16.986 -11.645 6.665 1.00 35.44 288 ILE A N 1
ATOM 2302 C CA . ILE A 1 288 ? 16.672 -12.801 5.790 1.00 35.44 288 ILE A CA 1
ATOM 2303 C C . ILE A 1 288 ? 17.845 -13.776 5.577 1.00 35.44 288 ILE A C 1
ATOM 2305 O O . ILE A 1 288 ? 17.663 -14.853 5.025 1.00 35.44 288 ILE A O 1
ATOM 2309 N N . SER A 1 289 ? 19.049 -13.508 6.090 1.00 28.28 289 SER A N 1
ATOM 2310 C CA . SER A 1 289 ? 20.201 -14.399 5.859 1.00 28.28 289 SER A CA 1
ATOM 2311 C C . SER A 1 289 ? 20.447 -15.464 6.938 1.00 28.28 289 SER A C 1
ATOM 2313 O O . SER A 1 289 ? 21.586 -15.893 7.105 1.00 28.28 289 SER A O 1
ATOM 2315 N N . GLY A 1 290 ? 19.430 -15.918 7.673 1.00 30.66 290 GLY A N 1
ATOM 2316 C CA . GLY A 1 290 ? 19.629 -17.073 8.548 1.00 30.66 290 GLY A CA 1
ATOM 2317 C C . GLY A 1 290 ? 18.380 -17.542 9.268 1.00 30.66 290 GLY A C 1
ATOM 2318 O O . GLY A 1 290 ? 18.084 -17.019 10.331 1.00 30.66 290 GLY A O 1
ATOM 2319 N N . MET A 1 291 ? 17.687 -18.536 8.706 1.00 28.06 291 MET A N 1
ATOM 2320 C CA . MET A 1 291 ? 17.133 -19.691 9.431 1.00 28.06 291 MET A CA 1
ATOM 2321 C C . MET A 1 291 ? 16.434 -20.633 8.442 1.00 28.06 291 MET A C 1
ATOM 2323 O O . MET A 1 291 ? 15.613 -20.223 7.626 1.00 28.06 291 MET A O 1
ATOM 2327 N N . SER A 1 292 ? 16.820 -21.907 8.482 1.00 29.09 292 SER A N 1
ATOM 2328 C CA . SER A 1 292 ? 16.337 -22.965 7.600 1.00 29.09 292 SER A CA 1
ATOM 2329 C C . SER A 1 292 ? 15.042 -23.611 8.094 1.00 29.09 292 SER A C 1
ATOM 2331 O O . SER A 1 292 ? 14.919 -23.904 9.278 1.00 29.09 292 SER A O 1
ATOM 2333 N N . ARG A 1 293 ? 14.193 -23.967 7.120 1.00 34.66 293 ARG A N 1
ATOM 2334 C CA . ARG A 1 293 ? 13.403 -25.208 6.994 1.00 34.66 293 ARG A CA 1
ATOM 2335 C C . ARG A 1 293 ? 12.708 -25.739 8.257 1.00 34.66 293 ARG A C 1
ATOM 2337 O O . ARG A 1 293 ? 13.272 -26.564 8.959 1.00 34.66 293 ARG A O 1
ATOM 2344 N N . THR A 1 294 ? 11.418 -25.445 8.382 1.00 28.48 294 THR A N 1
ATOM 2345 C CA . THR A 1 294 ? 10.366 -26.466 8.549 1.00 28.48 294 THR A CA 1
ATOM 2346 C C . THR A 1 294 ? 9.086 -25.930 7.907 1.00 28.48 294 THR A C 1
ATOM 2348 O O . THR A 1 294 ? 8.784 -24.744 8.002 1.00 28.48 294 THR A O 1
ATOM 2351 N N . GLY A 1 295 ? 8.427 -26.770 7.109 1.00 29.44 295 GLY A N 1
ATOM 2352 C CA . GLY A 1 295 ? 7.250 -26.395 6.339 1.00 29.44 295 GLY A CA 1
ATOM 2353 C C . GLY A 1 295 ? 5.992 -26.615 7.157 1.00 29.44 295 GLY A C 1
ATOM 2354 O O . GLY A 1 295 ? 5.598 -27.756 7.328 1.00 29.44 295 GLY A O 1
ATOM 2355 N N . GLU A 1 296 ? 5.374 -25.530 7.607 1.00 24.81 296 GLU A N 1
ATOM 2356 C CA . GLU A 1 296 ? 3.984 -25.467 8.060 1.00 24.81 296 GLU A CA 1
ATOM 2357 C C . GLU A 1 296 ? 3.550 -23.996 7.966 1.00 24.81 296 GLU A C 1
ATOM 2359 O O . GLU A 1 296 ? 4.194 -23.102 8.515 1.00 24.81 296 GLU A O 1
ATOM 2364 N N . VAL A 1 297 ? 2.528 -23.715 7.150 1.00 28.41 297 VAL A N 1
ATOM 2365 C CA . VAL A 1 297 ? 2.055 -22.347 6.877 1.00 28.41 297 VAL A CA 1
ATOM 2366 C C . VAL A 1 297 ? 0.983 -22.001 7.904 1.00 28.41 297 VAL A C 1
ATOM 2368 O O . VAL A 1 297 ? -0.211 -22.086 7.622 1.00 28.41 297 VAL A O 1
ATOM 2371 N N . ASP A 1 298 ? 1.429 -21.623 9.099 1.00 22.95 298 ASP A N 1
ATOM 2372 C CA . ASP A 1 298 ? 0.574 -21.064 10.142 1.00 22.95 298 ASP A CA 1
ATOM 2373 C C . ASP A 1 298 ? 0.438 -19.547 9.964 1.00 22.95 298 ASP A C 1
ATOM 2375 O O . ASP A 1 298 ? 1.376 -18.773 10.163 1.00 22.95 298 ASP A O 1
ATOM 2379 N N . PHE A 1 299 ? -0.772 -19.100 9.624 1.00 28.25 299 PHE A N 1
ATOM 2380 C CA . PHE A 1 299 ? -1.173 -17.695 9.713 1.00 28.25 299 PHE A CA 1
ATOM 2381 C C . PHE A 1 299 ? -1.507 -17.345 11.174 1.00 28.25 299 PHE A C 1
ATOM 2383 O O . PHE A 1 299 ? -2.655 -17.079 11.531 1.00 28.25 299 PHE A O 1
ATOM 2390 N N . ALA A 1 300 ? -0.490 -17.333 12.035 1.00 23.03 300 ALA A N 1
ATOM 2391 C CA . ALA A 1 300 ? -0.543 -16.663 13.330 1.00 23.03 300 ALA A CA 1
ATOM 2392 C C . ALA A 1 300 ? 0.202 -15.320 13.227 1.00 23.03 300 ALA A C 1
ATOM 2394 O O . ALA A 1 300 ? 1.236 -15.251 12.558 1.00 23.03 300 ALA A O 1
ATOM 2395 N N . PRO A 1 301 ? -0.256 -14.237 13.886 1.00 30.66 301 PRO A N 1
ATOM 2396 C CA . PRO A 1 301 ? 0.549 -13.033 14.033 1.00 30.66 301 PRO A CA 1
ATOM 2397 C C . PRO A 1 301 ? 1.671 -13.366 15.022 1.00 30.66 301 PRO A C 1
ATOM 2399 O O . PRO A 1 301 ? 1.556 -13.114 16.220 1.00 30.66 301 PRO A O 1
ATOM 2402 N N . SER A 1 302 ? 2.723 -14.033 14.541 1.00 30.14 302 SER A N 1
ATOM 2403 C CA . SER A 1 302 ? 3.833 -14.442 15.387 1.00 30.14 302 SER A CA 1
ATOM 2404 C C . SER A 1 302 ? 4.480 -13.181 15.945 1.00 30.14 302 SER A C 1
ATOM 2406 O O . SER A 1 302 ? 4.976 -12.338 15.190 1.00 30.14 302 SER A O 1
ATOM 2408 N N . ILE A 1 303 ? 4.456 -13.057 17.269 1.00 35.31 303 ILE A N 1
ATOM 2409 C CA . ILE A 1 303 ? 5.328 -12.159 18.014 1.00 35.31 303 ILE A CA 1
ATOM 2410 C C . ILE A 1 303 ? 6.743 -12.533 17.580 1.00 35.31 303 ILE A C 1
ATOM 2412 O O . ILE A 1 303 ? 7.236 -13.622 17.864 1.00 35.31 303 ILE A O 1
ATOM 2416 N N . SER A 1 304 ? 7.322 -11.671 16.753 1.00 38.19 304 SER A N 1
ATOM 2417 C CA . SER A 1 304 ? 8.517 -11.994 15.995 1.00 38.19 304 SER A CA 1
ATOM 2418 C C . SER A 1 304 ? 9.717 -12.225 16.937 1.00 38.19 304 SER A C 1
ATOM 2420 O O . SER A 1 304 ? 9.882 -11.465 17.899 1.00 38.19 304 SER A O 1
ATOM 2422 N N . PRO A 1 305 ? 10.621 -13.182 16.628 1.00 37.38 305 PRO A N 1
ATOM 2423 C CA . PRO A 1 305 ? 11.954 -13.327 17.247 1.00 37.38 305 PRO A CA 1
ATOM 2424 C C . PRO A 1 305 ? 12.788 -12.025 17.292 1.00 37.38 305 PRO A C 1
ATOM 2426 O O . PRO A 1 305 ? 13.794 -11.930 17.995 1.00 37.38 305 PRO A O 1
ATOM 2429 N N . PHE A 1 306 ? 12.329 -11.001 16.570 1.00 38.06 306 PHE A N 1
ATOM 2430 C CA . PHE A 1 306 ? 12.718 -9.593 16.588 1.00 38.06 306 PHE A CA 1
ATOM 2431 C C . PHE A 1 306 ? 12.938 -8.970 17.980 1.00 38.06 306 PHE A C 1
ATOM 2433 O O . PHE A 1 306 ? 13.868 -8.181 18.134 1.00 38.06 306 PHE A O 1
ATOM 2440 N N . LEU A 1 307 ? 12.159 -9.334 19.006 1.00 32.38 307 LEU A N 1
ATOM 2441 C CA . LEU A 1 307 ? 12.334 -8.787 20.365 1.00 32.38 307 LEU A CA 1
ATOM 2442 C C . LEU A 1 307 ? 13.567 -9.345 21.102 1.00 32.38 307 LEU A C 1
ATOM 2444 O O . LEU A 1 307 ? 14.147 -8.655 21.938 1.00 32.38 307 LEU A O 1
ATOM 2448 N N . ILE A 1 308 ? 14.011 -10.563 20.775 1.00 35.34 308 ILE A N 1
ATOM 2449 C CA . ILE A 1 308 ? 15.130 -11.231 21.465 1.00 35.34 308 ILE A CA 1
ATOM 2450 C C . ILE A 1 308 ? 16.480 -10.685 20.973 1.00 35.34 308 ILE A C 1
ATOM 2452 O O . ILE A 1 308 ? 17.407 -10.495 21.759 1.00 35.34 308 ILE A O 1
ATOM 2456 N N . PHE A 1 309 ? 16.577 -10.334 19.689 1.00 35.47 309 PHE A N 1
ATOM 2457 C CA . PHE A 1 309 ? 17.810 -9.817 19.084 1.00 35.47 309 PHE A CA 1
ATOM 2458 C C . PHE A 1 309 ? 18.201 -8.410 19.581 1.00 35.47 309 PHE A C 1
ATOM 2460 O O . PHE A 1 309 ? 19.387 -8.076 19.633 1.00 35.47 309 PHE A O 1
ATOM 2467 N N . ILE A 1 310 ? 17.226 -7.589 19.993 1.00 33.41 310 ILE A N 1
ATOM 2468 C CA . ILE A 1 310 ? 17.472 -6.236 20.525 1.00 33.41 310 ILE A CA 1
ATOM 2469 C C . ILE A 1 310 ? 18.156 -6.282 21.902 1.00 33.41 310 ILE A C 1
ATOM 2471 O O . ILE A 1 310 ? 19.011 -5.443 22.190 1.00 33.41 310 ILE A O 1
ATOM 2475 N N . ASN A 1 311 ? 17.866 -7.296 22.722 1.00 31.44 311 ASN A N 1
ATOM 2476 C CA . ASN A 1 311 ? 18.401 -7.392 24.085 1.00 31.44 311 ASN A CA 1
ATOM 2477 C C . ASN A 1 311 ? 19.897 -7.775 24.122 1.00 31.44 311 ASN A C 1
ATOM 2479 O O . ASN A 1 311 ? 20.631 -7.377 25.024 1.00 31.44 311 ASN A O 1
ATOM 2483 N N . GLU A 1 312 ? 20.375 -8.499 23.106 1.00 33.56 312 GLU A N 1
ATOM 2484 C CA . GLU A 1 312 ? 21.763 -8.979 23.026 1.00 33.56 312 GLU A CA 1
ATOM 2485 C C . GLU A 1 312 ? 22.739 -7.931 22.462 1.00 33.56 312 GLU A C 1
ATOM 2487 O O . GLU A 1 312 ? 23.928 -7.948 22.787 1.00 33.56 312 GLU A O 1
ATOM 2492 N N . ARG A 1 313 ? 22.267 -6.970 21.649 1.00 31.03 313 ARG A N 1
ATOM 2493 C CA . ARG A 1 313 ? 23.138 -5.933 21.057 1.00 31.03 313 ARG A CA 1
ATOM 2494 C C . ARG A 1 313 ? 23.207 -4.611 21.816 1.00 31.03 313 ARG A C 1
ATOM 2496 O O . ARG A 1 313 ? 24.165 -3.877 21.596 1.00 31.03 313 ARG A O 1
ATOM 2503 N N . LEU A 1 314 ? 22.293 -4.340 22.749 1.00 31.72 314 LEU A N 1
ATOM 2504 C CA . LEU A 1 314 ? 22.396 -3.177 23.645 1.00 31.72 314 LEU A CA 1
ATOM 2505 C C . LEU A 1 314 ? 23.381 -3.387 24.812 1.00 31.72 314 LEU A C 1
ATOM 2507 O O . LEU A 1 314 ? 23.746 -2.423 25.474 1.00 31.72 314 LEU A O 1
ATOM 2511 N N . LYS A 1 315 ? 23.890 -4.611 25.023 1.00 31.98 315 LYS A N 1
ATOM 2512 C CA . LYS A 1 315 ? 24.930 -4.906 26.029 1.00 31.98 315 LYS A CA 1
ATOM 2513 C C . LYS A 1 315 ? 26.374 -4.690 25.555 1.00 31.98 315 LYS A C 1
ATOM 2515 O O . LYS A 1 315 ? 27.285 -4.808 26.362 1.00 31.98 315 LYS A O 1
ATOM 2520 N N . LYS A 1 316 ? 26.615 -4.401 24.269 1.00 29.78 316 LYS A N 1
ATOM 2521 C CA . LYS A 1 316 ? 27.977 -4.280 23.698 1.00 29.78 316 LYS A CA 1
ATOM 2522 C C . LYS A 1 316 ? 28.336 -2.868 23.222 1.00 29.78 316 LYS A C 1
ATOM 2524 O O . LYS A 1 316 ? 29.192 -2.707 22.355 1.00 29.78 316 LYS A O 1
ATOM 2529 N N . SER A 1 317 ? 27.672 -1.840 23.740 1.00 31.47 317 SER A N 1
ATOM 2530 C CA . SER A 1 317 ? 28.003 -0.440 23.422 1.00 31.47 317 SER A CA 1
ATOM 2531 C C . SER A 1 317 ? 27.823 0.507 24.616 1.00 31.47 317 SER A C 1
ATOM 2533 O O . SER A 1 317 ? 27.461 1.666 24.431 1.00 31.47 317 SER A O 1
ATOM 2535 N N . LEU A 1 318 ? 28.092 -0.009 25.821 1.00 31.33 318 LEU A N 1
ATOM 2536 C CA . LEU A 1 318 ? 28.594 0.764 26.958 1.00 31.33 318 LEU A CA 1
ATOM 2537 C C . LEU A 1 318 ? 30.076 0.428 27.121 1.00 31.33 318 LEU A C 1
ATOM 2539 O O . LEU A 1 318 ? 30.386 -0.784 27.039 1.00 31.33 318 LEU A O 1
#

Organism: Diploptera punctata (NCBI:txid6984)

Secondary structure (DSSP, 8-state):
-PPPHHHHHHHTT------SSTTHHHHHHHHHHHHTTTTEEE-TTS-EEE-----TTS---GGG-SS----HHHHHHHHHHHHHHTTTTTTHHHHHHHHHHHHHHHTSPTT--B-HHHHHHHHHHHHHHHHTTTS---GGGHHHHHHHHHH-GGGTTTEEESSSEEE-SS-HHHHHHHHHHHHHHHHHHHHHHHHHHHHHHHHTTS---TT-HHHHHHHHHHHHHHHHHTTS---GGGG-HHHHHHHHHHHHHTTTT-TTS-HHHHHHHHHHHHHHHHHTTTTSTT--SS--------------THHHHHHHHTTS--

pLDDT: mean 73.28, std 18.56, range [22.95, 92.94]

Foldseek 3Di:
DDDPPVLLLVLLPDDDPFDPDPCSVVVVVQVVCVVVVCAWDQDPVRDIDGAQPDDPPDDDDCVPDLAAPFDSVLNRNLVSLVVVVVVCVVVCVSLVLVLQLLLVQVLDDPPDWAALVRSLVSQVVVCLLCDPQNDPDDVVCSSVSNCCSAVPPSCCQQWPDDNTIHGHPRPVVVSVVSPVNCQLLLLLLLLLLVLCLVCLVVVVVDDDDDPCLSVSLRSSLVSVSVCCVLVLGPRSSSNDSSSSVSSVVSCVVVVLPVPPDDSVSNSVSSVVVNVVSCSSVVVRRPPRPDDDDDDDDDPDPPPDPVVVVVVVVVVPPD

Radius of gyration: 21.38 Å; chains: 1; bounding box: 54×49×53 Å

InterPro domains:
  IPR022284 Glycerol-3-phosphate O-acyltransferase/Dihydroxyacetone phosphate acyltransferase [PTHR12563] (24-280)
  IPR045520 GPAT/DHAPAT, C-terminal domain [PF19277] (78-257)

Sequence (318 aa):
MCPGFKSVMEELGALLDIKGEPGSVDTAVKEAIAIHKSLVILTPTNHLKLIKVHNSHRVIDPAKLKGHSLSHQTMDVAVPMVMLQHYVNPCLPYLIGPAMVTLILRHLDEGYLVLQHDLFKKFNFVRALFYHFEFSFYGPWAEKACHQTVGSPKCNRLYQVMVDLKLGKSQEKLQILLSNLLKPFLQGYLCICQVLKTVIAEFMRLHPLPGRRGNLLKATQKEVEELLMSSVITHPYSLSLDMYSAALQSLSHMDFLNFKQEEEERISHILQIRKILKKFGKLELKNISGMSRTGEVDFAPSISPFLIFINERLKKSL